Protein AF-0000000078755485 (afdb_homodimer)

Solvent-accessible surface area (backbone atoms only — not comparable to full-atom values): 15677 Å² total; per-residue (Å²): 103,34,71,65,44,53,56,52,65,71,44,49,28,19,54,35,41,64,45,58,47,27,47,70,39,67,88,45,55,67,51,17,53,44,29,38,54,51,50,53,54,45,70,68,40,90,75,50,43,31,38,33,40,64,33,48,53,53,40,43,53,51,36,46,74,68,70,41,53,66,72,58,37,52,50,60,51,56,65,52,65,79,34,48,64,38,54,41,37,70,66,38,53,53,44,9,53,52,43,17,67,74,68,71,48,55,62,71,60,16,40,54,50,27,46,27,53,75,69,65,15,45,31,36,40,30,77,89,58,62,64,70,43,66,58,85,78,25,30,31,35,31,63,82,41,92,78,34,49,94,102,33,72,64,44,51,56,52,65,72,44,49,30,19,53,37,39,63,44,58,48,27,47,72,37,66,89,46,55,68,51,18,53,44,29,36,54,50,51,54,55,44,71,66,38,90,75,50,42,30,38,32,40,64,34,48,52,52,39,42,53,51,36,47,74,70,69,42,52,66,72,59,37,53,50,59,53,54,66,53,65,78,34,47,65,37,55,41,37,73,67,37,52,51,45,10,53,51,44,16,68,74,67,71,48,55,62,71,61,15,39,54,51,26,46,25,53,75,68,63,16,44,30,35,39,31,76,89,57,62,62,69,43,66,59,86,77,26,29,29,36,31,62,83,40,92,76,32,48,93

Organism: Turneriella parva (strain ATCC BAA-1111 / DSM 21527 / NCTC 11395 / H) (NCBI:txid869212)

Foldseek 3Di:
DFPVLVVQLQFAEEEAQVLVVLCPDCVDVQSVVQSVVSVVSQVPHPQHHEYEPLRLVVNLVSCVVVPNDNVVSVVSSVVCVPHRYHYDDVQLQVQLVVQCVVPVDDSSVSSSVSSCVVVPTQEYADPPDDAQDDDDNYGYHDCSPPRNGD/DFPVLVVQLQFAEEEAQVLVVLCPDCVDVQSVVQSVVSVVSQVPHPQHHEYEPLRLVVNLVSCVVVVNDNVVSVVSSVVCVPHRYHYDDVQLQVQLVVQCVVPVDDSSVSSSVSSCVVVPTQEYADDPDDAQDDDDNYGYHDCSDPRNGD

pLDDT: mean 95.04, std 7.37, range [54.75, 98.88]

Secondary structure (DSSP, 8-state):
--HHHHHHHHS-EEE-HHHHHHTT-TTSHHHHHHHHHHHHHHHT-SSPPEEEHHHHHHHHHHHHHTT--HHHHHHHHHHGGGSEEE-B-HHHHHHHHHHHHHHT--HHHHHHHHHHHHTT-SEEE-SSS-TT-EETTEEEE-TTSTT---/--HHHHHHHHS-EEE-HHHHHHTT-TTSHHHHHHHHHHHHHHHT-SSPPEEEHHHHHHHHHHHHHTT--HHHHHHHHHHGGGSEEE-B-HHHHHHHHHHHHHHT--HHHHHHHHHHHHTT-SEEE-SSS-TT-EETTEEEE-TTSTT---

InterPro domains:
  IPR002716 PIN domain [PF01850] (13-131)
  IPR029060 PIN-like domain superfamily [SSF88723] (13-135)

Nearest PDB structures (foldseek):
  8wmm-assembly1_G  TM=8.549E-01  e=2.644E-09  Chryseobacterium
  1w8i-assembly1_A-2  TM=8.008E-01  e=1.582E-05  Archaeoglobus fulgidus DSM 4304
  5ecw-assembly1_A  TM=7.736E-01  e=2.610E-05  Shigella flexneri
  5ecy-assembly1_E  TM=7.662E-01  e=2.778E-05  Shigella flexneri
  7by2-assembly1_B-2  TM=7.993E-01  e=1.328E-04  Klebsiella pneumoniae

Structure (mmCIF, N/CA/C/O backbone):
data_AF-0000000078755485-model_v1
#
loop_
_entity.id
_entity.type
_entity.pdbx_description
1 polymer 'PilT protein domain-containing protein'
#
loop_
_atom_site.group_PDB
_atom_site.id
_atom_site.type_symbol
_atom_site.label_atom_id
_atom_site.label_alt_id
_atom_site.label_comp_id
_atom_site.label_asym_id
_atom_site.label_entity_id
_atom_site.label_seq_id
_atom_site.pdbx_PDB_ins_code
_atom_site.Cartn_x
_atom_site.Cartn_y
_atom_site.Cartn_z
_atom_site.occupancy
_atom_site.B_iso_or_equiv
_atom_site.auth_seq_id
_atom_site.auth_comp_id
_atom_site.auth_asym_id
_atom_site.auth_atom_id
_atom_site.pdbx_PDB_model_num
ATOM 1 N N . MET A 1 1 ? 0.573 31.688 12.758 1 60.38 1 MET A N 1
ATOM 2 C CA . MET A 1 1 ? -0.263 30.5 12.742 1 60.38 1 MET A CA 1
ATOM 3 C C . MET A 1 1 ? -1.623 30.781 13.375 1 60.38 1 MET A C 1
ATOM 5 O O . MET A 1 1 ? -1.7 31.344 14.461 1 60.38 1 MET A O 1
ATOM 9 N N . ASN A 1 2 ? -2.646 30.562 12.57 1 73.25 2 ASN A N 1
ATOM 10 C CA . ASN A 1 2 ? -3.982 30.891 13.055 1 73.25 2 ASN A CA 1
ATOM 11 C C . ASN A 1 2 ? -4.414 29.953 14.18 1 73.25 2 ASN A C 1
ATOM 13 O O . ASN A 1 2 ? -3.914 28.844 14.297 1 73.25 2 ASN A O 1
ATOM 17 N N . ASP A 1 3 ? -5.09 30.422 15.164 1 78.56 3 ASP A N 1
ATOM 18 C CA . ASP A 1 3 ? -5.555 29.719 16.344 1 78.56 3 ASP A CA 1
ATOM 19 C C . ASP A 1 3 ? -6.199 28.391 15.984 1 78.56 3 ASP A C 1
ATOM 21 O O . ASP A 1 3 ? -6.027 27.391 16.688 1 78.56 3 ASP A O 1
ATOM 25 N N . ARG A 1 4 ? -6.789 28.297 14.859 1 81.94 4 ARG A N 1
ATOM 26 C CA . ARG A 1 4 ? -7.48 27.078 14.43 1 81.94 4 ARG A CA 1
ATOM 27 C C . ARG A 1 4 ? -6.484 25.984 14.07 1 81.94 4 ARG A C 1
ATOM 29 O O . ARG A 1 4 ? -6.652 24.828 14.477 1 81.94 4 ARG A O 1
ATOM 36 N N . LEU A 1 5 ? -5.473 26.391 13.445 1 84.25 5 LEU A N 1
ATOM 37 C CA . LEU A 1 5 ? -4.453 25.422 13.062 1 84.25 5 LEU A CA 1
ATOM 38 C C . LEU A 1 5 ? -3.695 24.922 14.289 1 84.25 5 LEU A C 1
ATOM 40 O O . LEU A 1 5 ? -3.316 23.75 14.352 1 84.25 5 LEU A O 1
ATOM 44 N N . ARG A 1 6 ? -3.584 25.781 15.234 1 84.62 6 ARG A N 1
ATOM 45 C CA . ARG A 1 6 ? -2.904 25.391 16.469 1 84.62 6 ARG A CA 1
ATOM 46 C C . ARG A 1 6 ? -3.693 24.328 17.219 1 84.62 6 ARG A C 1
ATOM 48 O O . ARG A 1 6 ? -3.115 23.375 17.734 1 84.62 6 ARG A O 1
ATOM 55 N N . ASP A 1 7 ? -5 24.547 17.219 1 89.5 7 ASP A N 1
ATOM 56 C CA . ASP A 1 7 ? -5.863 23.562 17.875 1 89.5 7 ASP A CA 1
ATOM 57 C C . ASP A 1 7 ? -5.781 22.219 17.172 1 89.5 7 ASP A C 1
ATOM 59 O O . ASP A 1 7 ? -5.742 21.172 17.828 1 89.5 7 ASP A O 1
ATOM 63 N N . ILE A 1 8 ? -5.699 22.281 15.906 1 91.5 8 ILE A N 1
ATOM 64 C CA . ILE A 1 8 ? -5.637 21.062 15.102 1 91.5 8 ILE A CA 1
ATOM 65 C C . ILE A 1 8 ? -4.301 20.375 15.32 1 91.5 8 ILE A C 1
ATOM 67 O O . ILE A 1 8 ? -4.254 19.156 15.562 1 91.5 8 ILE A O 1
ATOM 71 N N . VAL A 1 9 ? -3.248 21.141 15.359 1 91.25 9 VAL A N 1
ATOM 72 C CA . VAL A 1 9 ? -1.907 20.578 15.492 1 91.25 9 VAL A CA 1
ATOM 73 C C . VAL A 1 9 ? -1.748 19.953 16.875 1 91.25 9 VAL A C 1
ATOM 75 O O . VAL A 1 9 ? -0.994 18.984 17.031 1 91.25 9 VAL A O 1
ATOM 78 N N . ASN A 1 10 ? -2.525 20.406 17.844 1 93.56 10 ASN A N 1
ATOM 79 C CA . ASN A 1 10 ? -2.416 19.891 19.203 1 93.56 10 ASN A CA 1
ATOM 80 C C . ASN A 1 10 ? -3.217 18.609 19.391 1 93.56 10 ASN A C 1
ATOM 82 O O . ASN A 1 10 ? -3.043 17.891 20.375 1 93.56 10 ASN A O 1
ATOM 86 N N . ALA A 1 11 ? -4.051 18.312 18.453 1 96.69 11 ALA A N 1
ATOM 87 C CA . ALA A 1 11 ? -4.848 17.094 18.484 1 96.69 11 ALA A CA 1
ATOM 88 C C . ALA A 1 11 ? -4.066 15.906 17.906 1 96.69 11 ALA A C 1
ATOM 90 O O . ALA A 1 11 ? -2.904 16.047 17.531 1 96.69 11 ALA A O 1
ATOM 91 N N . GLU A 1 12 ? -4.629 14.711 18.031 1 97.81 12 GLU A N 1
ATOM 92 C CA . GLU A 1 12 ? -4.09 13.562 17.312 1 97.81 12 GLU A CA 1
ATOM 93 C C . GLU A 1 12 ? -4.41 13.656 15.82 1 97.81 12 GLU A C 1
ATOM 95 O O . GLU A 1 12 ? -5.57 13.562 15.422 1 97.81 12 GLU A O 1
ATOM 100 N N . VAL A 1 13 ? -3.389 13.828 15.055 1 98.5 13 VAL A N 1
ATOM 101 C CA . VAL A 1 13 ? -3.619 14.078 13.633 1 98.5 13 VAL A CA 1
ATOM 102 C C . VAL A 1 13 ? -2.938 12.992 12.805 1 98.5 13 VAL A C 1
ATOM 104 O O . VAL A 1 13 ? -1.929 12.422 13.227 1 98.5 13 VAL A O 1
ATOM 107 N N . PHE A 1 14 ? -3.551 12.695 11.711 1 98.81 14 PHE A N 1
ATOM 108 C CA . PHE A 1 14 ? -2.99 11.852 10.664 1 98.81 14 PHE A CA 1
ATOM 109 C C . PHE A 1 14 ? -2.529 12.695 9.477 1 98.81 14 PHE A C 1
ATOM 111 O O . PHE A 1 14 ? -3.24 13.602 9.047 1 98.81 14 PHE A O 1
ATOM 118 N N . ILE A 1 15 ? -1.338 12.438 8.969 1 98.81 15 ILE A N 1
ATOM 119 C CA . ILE A 1 15 ? -0.765 13.258 7.91 1 98.81 15 ILE A CA 1
ATOM 120 C C . ILE A 1 15 ? -0.768 12.484 6.598 1 98.81 15 ILE A C 1
ATOM 122 O O . ILE A 1 15 ? -0.257 11.359 6.531 1 98.81 15 ILE A O 1
ATOM 126 N N . ASP A 1 16 ? -1.295 13.039 5.625 1 98.62 16 ASP A N 1
ATOM 127 C CA . ASP A 1 16 ? -1.404 12.422 4.305 1 98.62 16 ASP A CA 1
ATOM 128 C C . ASP A 1 16 ? -0.185 12.75 3.447 1 98.62 16 ASP A C 1
ATOM 130 O O . ASP A 1 16 ? 0.604 13.633 3.789 1 98.62 16 ASP A O 1
ATOM 134 N N . THR A 1 17 ? -0.088 12.086 2.336 1 98.38 17 THR A N 1
ATOM 135 C CA . THR A 1 17 ? 1.09 12.133 1.477 1 98.38 17 THR A CA 1
ATOM 136 C C . THR A 1 17 ? 1.287 13.531 0.904 1 98.38 17 THR A C 1
ATOM 138 O O . THR A 1 17 ? 2.418 14.016 0.809 1 98.38 17 THR A O 1
ATOM 141 N N . ASN A 1 18 ? 0.232 14.234 0.496 1 96.69 18 ASN A N 1
ATOM 142 C CA . ASN A 1 18 ? 0.371 15.523 -0.166 1 96.69 18 ASN A CA 1
ATOM 143 C C . ASN A 1 18 ? 1.004 16.562 0.758 1 96.69 18 ASN A C 1
ATOM 145 O O . ASN A 1 18 ? 1.753 17.422 0.304 1 96.69 18 ASN A O 1
ATOM 149 N N . ILE A 1 19 ? 0.708 16.453 2.043 1 97.25 19 ILE A N 1
ATOM 150 C CA . ILE A 1 19 ? 1.316 17.375 3 1 97.25 19 ILE A CA 1
ATOM 151 C C . ILE A 1 19 ? 2.828 17.156 3.029 1 97.25 19 ILE A C 1
ATOM 153 O O . ILE A 1 19 ? 3.598 18.125 2.994 1 97.25 19 ILE A O 1
ATOM 157 N N . LEU A 1 20 ? 3.234 15.914 3.053 1 98.12 20 LEU A N 1
ATOM 158 C CA . LEU A 1 20 ? 4.652 15.578 3.043 1 98.12 20 LEU A CA 1
ATOM 159 C C . LEU A 1 20 ? 5.316 16.062 1.758 1 98.12 20 LEU A C 1
ATOM 161 O O . LEU A 1 20 ? 6.406 16.641 1.796 1 98.12 20 LEU A O 1
ATOM 165 N N . PHE A 1 21 ? 4.668 15.836 0.651 1 96.31 21 PHE A N 1
ATOM 166 C CA . PHE A 1 21 ? 5.203 16.203 -0.652 1 96.31 21 PHE A CA 1
ATOM 167 C C . PHE A 1 21 ? 5.402 17.719 -0.74 1 96.31 21 PHE A C 1
ATOM 169 O O . PHE A 1 21 ? 6.445 18.188 -1.203 1 96.31 21 PHE A O 1
ATOM 176 N N . TYR A 1 22 ? 4.457 18.484 -0.273 1 95.25 22 TYR A N 1
ATOM 177 C CA . TYR A 1 22 ? 4.57 19.938 -0.324 1 95.25 22 TYR A CA 1
ATOM 178 C C . TYR A 1 22 ? 5.707 20.438 0.566 1 95.25 22 TYR A C 1
ATOM 180 O O . TYR A 1 22 ? 6.254 21.516 0.343 1 95.25 22 TYR A O 1
ATOM 188 N N . GLY A 1 23 ? 6.047 19.641 1.531 1 95.12 23 GLY A N 1
ATOM 189 C CA . GLY A 1 23 ? 7.152 20 2.408 1 95.12 23 GLY A CA 1
ATOM 190 C C . GLY A 1 23 ? 8.508 19.859 1.742 1 95.12 23 GLY A C 1
ATOM 191 O O . GLY A 1 23 ? 9.508 20.375 2.252 1 95.12 23 GLY A O 1
ATOM 192 N N . VAL A 1 24 ? 8.477 19.203 0.581 1 93.31 24 VAL A N 1
ATOM 193 C CA . VAL A 1 24 ? 9.773 19 -0.058 1 93.31 24 VAL A CA 1
ATOM 194 C C . VAL A 1 24 ? 9.742 19.547 -1.48 1 93.31 24 VAL A C 1
ATOM 196 O O . VAL A 1 24 ? 10.789 19.688 -2.119 1 93.31 24 VAL A O 1
ATOM 199 N N . ASN A 1 25 ? 8.555 19.844 -1.995 1 90.69 25 ASN A N 1
ATOM 200 C CA . ASN A 1 25 ? 8.398 20.344 -3.357 1 90.69 25 ASN A CA 1
ATOM 201 C C . ASN A 1 25 ? 8.547 21.859 -3.42 1 90.69 25 ASN A C 1
ATOM 203 O O . ASN A 1 25 ? 7.574 22.594 -3.207 1 90.69 25 ASN A O 1
ATOM 207 N N . ILE A 1 26 ? 9.523 22.375 -3.939 1 90.19 26 ILE A N 1
ATOM 208 C CA . ILE A 1 26 ? 9.836 23.812 -3.896 1 90.19 26 ILE A CA 1
ATOM 209 C C . ILE A 1 26 ? 9.156 24.516 -5.062 1 90.19 26 ILE A C 1
ATOM 211 O O . ILE A 1 26 ? 9.094 25.75 -5.102 1 90.19 26 ILE A O 1
ATOM 215 N N . ALA A 1 27 ? 8.719 23.734 -6.027 1 90.31 27 ALA A N 1
ATOM 216 C CA . ALA A 1 27 ? 8.125 24.312 -7.234 1 90.31 27 ALA A CA 1
ATOM 217 C C . ALA A 1 27 ? 6.934 25.188 -6.891 1 90.31 27 ALA A C 1
ATOM 219 O O . ALA A 1 27 ? 6.684 26.203 -7.566 1 90.31 27 ALA A O 1
ATOM 220 N N . ASN A 1 28 ? 6.172 24.828 -5.879 1 90.5 28 ASN A N 1
ATOM 221 C CA . ASN A 1 28 ? 5.09 25.641 -5.352 1 90.5 28 ASN A CA 1
ATOM 222 C C . ASN A 1 28 ? 5.492 26.344 -4.055 1 90.5 28 ASN A C 1
ATOM 224 O O . ASN A 1 28 ? 5.305 25.797 -2.967 1 90.5 28 ASN A O 1
ATOM 228 N N . ALA A 1 29 ? 5.918 27.5 -4.207 1 92.75 29 ALA A N 1
ATOM 229 C CA . ALA A 1 29 ? 6.562 28.219 -3.111 1 92.75 29 ALA A CA 1
ATOM 230 C C . ALA A 1 29 ? 5.598 28.406 -1.942 1 92.75 29 ALA A C 1
ATOM 232 O O . ALA A 1 29 ? 5.984 28.266 -0.78 1 92.75 29 ALA A O 1
ATOM 233 N N . GLU A 1 30 ? 4.449 28.781 -2.27 1 92.75 30 GLU A N 1
ATOM 234 C CA . GLU A 1 30 ? 3.473 29.047 -1.22 1 92.75 30 GLU A CA 1
ATOM 235 C C . GLU A 1 30 ? 3.158 27.781 -0.419 1 92.75 30 GLU A C 1
ATOM 237 O O . GLU A 1 30 ? 3.25 27.797 0.811 1 92.75 30 GLU A O 1
ATOM 242 N N . LYS A 1 31 ? 2.838 26.734 -1.066 1 93.5 31 LYS A N 1
ATOM 243 C CA . LYS A 1 31 ? 2.514 25.484 -0.375 1 93.5 31 LYS A CA 1
ATOM 244 C C . LYS A 1 31 ? 3.746 24.891 0.309 1 93.5 31 LYS A C 1
ATOM 246 O O . LYS A 1 31 ? 3.639 24.281 1.373 1 93.5 31 LYS A O 1
ATOM 251 N N . TYR A 1 32 ? 4.832 25.078 -0.307 1 95.44 32 TYR A N 1
ATOM 252 C CA . TYR A 1 32 ? 6.078 24.641 0.301 1 95.44 32 TYR A CA 1
ATOM 253 C C . TYR A 1 32 ? 6.301 25.312 1.65 1 95.44 32 TYR A C 1
ATOM 255 O O . TYR A 1 32 ? 6.594 24.641 2.643 1 95.44 32 TYR A O 1
ATOM 263 N N . ALA A 1 33 ? 6.094 26.594 1.635 1 94.56 33 ALA A N 1
ATOM 264 C CA . ALA A 1 33 ? 6.281 27.359 2.869 1 94.56 33 ALA A CA 1
ATOM 265 C C . ALA A 1 33 ? 5.258 26.953 3.924 1 94.56 33 ALA A C 1
ATOM 267 O O . ALA A 1 33 ? 5.602 26.75 5.09 1 94.56 33 ALA A O 1
ATOM 268 N N . GLN A 1 34 ? 4.043 26.781 3.557 1 93.94 34 GLN A N 1
ATOM 269 C CA . GLN A 1 34 ? 2.969 26.422 4.48 1 93.94 34 GLN A CA 1
ATOM 270 C C . GLN A 1 34 ? 3.156 25.016 5.027 1 93.94 34 GLN A C 1
ATOM 272 O O . GLN A 1 34 ? 3.039 24.781 6.23 1 93.94 34 GLN A O 1
ATOM 277 N N . ALA A 1 35 ? 3.426 24.094 4.164 1 96.12 35 ALA A N 1
ATOM 278 C CA . ALA A 1 35 ? 3.639 22.703 4.586 1 96.12 35 ALA A CA 1
ATOM 279 C C . ALA A 1 35 ? 4.867 22.594 5.48 1 96.12 35 ALA A C 1
ATOM 281 O O . ALA A 1 35 ? 4.852 21.859 6.473 1 96.12 35 ALA A O 1
ATOM 282 N N . GLY A 1 36 ? 5.914 23.312 5.078 1 95.44 36 GLY A N 1
ATOM 283 C CA . GLY A 1 36 ? 7.113 23.328 5.898 1 95.44 36 GLY A CA 1
ATOM 284 C C . GLY A 1 36 ? 6.863 23.812 7.316 1 95.44 36 GLY A C 1
ATOM 285 O O . GLY A 1 36 ? 7.305 23.188 8.281 1 95.44 36 GLY A O 1
ATOM 286 N N . ALA A 1 37 ? 6.18 24.891 7.402 1 94.12 37 ALA A N 1
ATOM 287 C CA . ALA A 1 37 ? 5.848 25.453 8.711 1 94.12 37 ALA A CA 1
ATOM 288 C C . ALA A 1 37 ? 4.984 24.484 9.516 1 94.12 37 ALA A C 1
ATOM 290 O O . ALA A 1 37 ? 5.215 24.281 10.711 1 94.12 37 ALA A O 1
ATOM 291 N N . LEU A 1 38 ? 4.012 23.891 8.883 1 95.56 38 LEU A N 1
ATOM 292 C CA . LEU A 1 38 ? 3.125 22.938 9.523 1 95.56 38 LEU A CA 1
ATOM 293 C C . LEU A 1 38 ? 3.908 21.719 10.031 1 95.56 38 LEU A C 1
ATOM 295 O O . LEU A 1 38 ? 3.75 21.312 11.18 1 95.56 38 LEU A O 1
ATOM 299 N N . LEU A 1 39 ? 4.75 21.172 9.211 1 96.88 39 LEU A N 1
ATOM 300 C CA . LEU A 1 39 ? 5.531 20 9.57 1 96.88 39 LEU A CA 1
ATOM 301 C C . LEU A 1 39 ? 6.48 20.297 10.719 1 96.88 39 LEU A C 1
ATOM 303 O O . LEU A 1 39 ? 6.695 19.453 11.594 1 96.88 39 LEU A O 1
ATOM 307 N N . GLU A 1 40 ? 7.043 21.484 10.688 1 95.44 40 GLU A N 1
ATOM 308 C CA . GLU A 1 40 ? 7.906 21.875 11.789 1 95.44 40 GLU A CA 1
ATOM 309 C C . GLU A 1 40 ? 7.156 21.844 13.117 1 95.44 40 GLU A C 1
ATOM 311 O O . GLU A 1 40 ? 7.68 21.359 14.125 1 95.44 40 GLU A O 1
ATOM 316 N N . LEU A 1 41 ? 5.969 22.375 13.125 1 94.94 41 LEU A N 1
ATOM 317 C CA . LEU A 1 41 ? 5.141 22.359 14.328 1 94.94 41 LEU A CA 1
ATOM 318 C C . LEU A 1 41 ? 4.832 20.922 14.758 1 94.94 41 LEU A C 1
ATOM 320 O O . LEU A 1 41 ? 4.898 20.594 15.945 1 94.94 41 LEU A O 1
ATOM 324 N N . LEU A 1 42 ? 4.496 20.109 13.844 1 97.06 42 LEU A N 1
ATOM 325 C CA . LEU A 1 42 ? 4.129 18.734 14.125 1 97.06 42 LEU A CA 1
ATOM 326 C C . LEU A 1 42 ? 5.305 17.969 14.719 1 97.06 42 LEU A C 1
ATOM 328 O O . LEU A 1 42 ? 5.125 17.109 15.594 1 97.06 42 LEU A O 1
ATOM 332 N N . TRP A 1 43 ? 6.527 18.266 14.266 1 96.75 43 TRP A N 1
ATOM 333 C CA . TRP A 1 43 ? 7.727 17.594 14.727 1 96.75 43 TRP A CA 1
ATOM 334 C C . TRP A 1 43 ? 8.047 17.969 16.172 1 96.75 43 TRP A C 1
ATOM 336 O O . TRP A 1 43 ? 8.805 17.281 16.844 1 96.75 43 TRP A O 1
ATOM 346 N N . GLN A 1 44 ? 7.488 19.016 16.594 1 94.88 44 GLN A N 1
ATOM 347 C CA . GLN A 1 44 ? 7.785 19.531 17.922 1 94.88 44 GLN A CA 1
ATOM 348 C C . GLN A 1 44 ? 6.777 19 18.953 1 94.88 44 GLN A C 1
ATOM 350 O O . GLN A 1 44 ? 6.938 19.219 20.156 1 94.88 44 GLN A O 1
ATOM 355 N N . LYS A 1 45 ? 5.828 18.297 18.469 1 94.69 45 LYS A N 1
ATOM 356 C CA . LYS A 1 45 ? 4.801 17.766 19.359 1 94.69 45 LYS A CA 1
ATOM 357 C C . LYS A 1 45 ? 5.371 16.688 20.281 1 94.69 45 LYS A C 1
ATOM 359 O O . LYS A 1 45 ? 6.227 15.898 19.859 1 94.69 45 LYS A O 1
ATOM 364 N N . ALA A 1 46 ? 4.82 16.656 21.484 1 92.12 46 ALA A N 1
ATOM 365 C CA . ALA A 1 46 ? 5.168 15.57 22.406 1 92.12 46 ALA A CA 1
ATOM 366 C C . ALA A 1 46 ? 4.664 14.227 21.891 1 92.12 46 ALA A C 1
ATOM 368 O O . ALA A 1 46 ? 5.387 13.227 21.922 1 92.12 46 ALA A O 1
ATOM 369 N N . SER A 1 47 ? 3.387 14.219 21.547 1 94.38 47 SER A N 1
ATOM 370 C CA . SER A 1 47 ? 2.826 13.055 20.859 1 94.38 47 SER A CA 1
ATOM 371 C C . SER A 1 47 ? 2.873 13.227 19.344 1 94.38 47 SER A C 1
ATOM 373 O O . SER A 1 47 ? 2.072 13.977 18.781 1 94.38 47 SER A O 1
ATOM 375 N N . LEU A 1 48 ? 3.777 12.547 18.734 1 97.12 48 LEU A N 1
ATOM 376 C CA . LEU A 1 48 ? 4.008 12.734 17.312 1 97.12 48 LEU A CA 1
ATOM 377 C C . LEU A 1 48 ? 2.799 12.273 16.5 1 97.12 48 LEU A C 1
ATOM 379 O O . LEU A 1 48 ? 2.047 11.398 16.938 1 97.12 48 LEU A O 1
ATOM 383 N N . PRO A 1 49 ? 2.561 12.828 15.305 1 98.5 49 PRO A N 1
ATOM 384 C CA . PRO A 1 49 ? 1.417 12.5 14.445 1 98.5 49 PRO A CA 1
ATOM 385 C C . PRO A 1 49 ? 1.427 11.055 13.977 1 98.5 49 PRO A C 1
ATOM 387 O O . PRO A 1 49 ? 2.422 10.344 14.156 1 98.5 49 PRO A O 1
ATOM 390 N N . SER A 1 50 ? 0.277 10.703 13.438 1 98.81 50 SER A N 1
ATOM 391 C CA . SER A 1 50 ? 0.155 9.375 12.828 1 98.81 50 SER A CA 1
ATOM 392 C C . SER A 1 50 ? 0.338 9.438 11.32 1 98.81 50 SER A C 1
ATOM 394 O O . SER A 1 50 ? -0.015 10.438 10.688 1 98.81 50 SER A O 1
ATOM 396 N N . ILE A 1 51 ? 0.885 8.469 10.797 1 98.88 51 ILE A N 1
ATOM 397 C CA . ILE A 1 51 ? 1.032 8.203 9.367 1 98.88 51 ILE A CA 1
ATOM 398 C C . ILE A 1 51 ? 0.826 6.715 9.094 1 98.88 51 ILE A C 1
ATOM 400 O O . ILE A 1 51 ? 0.658 5.926 10.023 1 98.88 51 ILE A O 1
ATOM 404 N N . SER A 1 52 ? 0.725 6.34 7.887 1 98.88 52 SER A N 1
ATOM 405 C CA . SER A 1 52 ? 0.586 4.926 7.559 1 98.88 52 SER A CA 1
ATOM 406 C C . SER A 1 52 ? 1.696 4.465 6.617 1 98.88 52 SER A C 1
ATOM 408 O O . SER A 1 52 ? 2.359 5.289 5.984 1 98.88 52 SER A O 1
ATOM 410 N N . THR A 1 53 ? 1.865 3.197 6.562 1 98.88 53 THR A N 1
ATOM 411 C CA . THR A 1 53 ? 2.824 2.66 5.602 1 98.88 53 THR A CA 1
ATOM 412 C C . THR A 1 53 ? 2.369 2.938 4.172 1 98.88 53 THR A C 1
ATOM 414 O O . THR A 1 53 ? 3.197 3.131 3.277 1 98.88 53 THR A O 1
ATOM 417 N N . GLN A 1 54 ? 1.071 3.031 3.951 1 98.62 54 GLN A N 1
ATOM 418 C CA . GLN A 1 54 ? 0.57 3.465 2.652 1 98.62 54 GLN A CA 1
ATOM 419 C C . GLN A 1 54 ? 1.102 4.852 2.293 1 98.62 54 GLN A C 1
ATOM 421 O O . GLN A 1 54 ? 1.604 5.059 1.186 1 98.62 54 GLN A O 1
ATOM 426 N N . VAL A 1 55 ? 0.993 5.785 3.203 1 98.75 55 VAL A N 1
ATOM 427 C CA . VAL A 1 55 ? 1.421 7.164 2.984 1 98.75 55 VAL A CA 1
ATOM 428 C C . VAL A 1 55 ? 2.93 7.207 2.754 1 98.75 55 VAL A C 1
ATOM 430 O O . VAL A 1 55 ? 3.408 7.91 1.86 1 98.75 55 VAL A O 1
ATOM 433 N N . LEU A 1 56 ? 3.682 6.434 3.516 1 98.81 56 LEU A N 1
ATOM 434 C CA . LEU A 1 56 ? 5.133 6.398 3.377 1 98.81 56 LEU A CA 1
ATOM 435 C C . LEU A 1 56 ? 5.539 5.867 2.006 1 98.81 56 LEU A C 1
ATOM 437 O O . LEU A 1 56 ? 6.453 6.395 1.376 1 98.81 56 LEU A O 1
ATOM 441 N N . GLN A 1 57 ? 4.859 4.824 1.571 1 98.81 57 GLN A N 1
ATOM 442 C CA . GLN A 1 57 ? 5.141 4.25 0.26 1 98.81 57 GLN A CA 1
ATOM 443 C C . GLN A 1 57 ? 4.848 5.25 -0.854 1 98.81 57 GLN A C 1
ATOM 445 O O . GLN A 1 57 ? 5.664 5.441 -1.756 1 98.81 57 GLN A O 1
ATOM 450 N N . GLU A 1 58 ? 3.729 5.879 -0.767 1 98.38 58 GLU A N 1
ATOM 451 C CA . GLU A 1 58 ? 3.35 6.883 -1.76 1 98.38 58 GLU A CA 1
ATOM 452 C C . GLU A 1 58 ? 4.336 8.047 -1.77 1 98.38 58 GLU A C 1
ATOM 454 O O . GLU A 1 58 ? 4.691 8.555 -2.834 1 98.38 58 GLU A O 1
ATOM 459 N N . PHE A 1 59 ? 4.715 8.469 -0.631 1 98.75 59 PHE A N 1
ATOM 460 C CA . PHE A 1 59 ? 5.656 9.57 -0.5 1 98.75 59 PHE A CA 1
ATOM 461 C C . PHE A 1 59 ? 6.992 9.227 -1.152 1 98.75 59 PHE A C 1
ATOM 463 O O . PHE A 1 59 ? 7.543 10.031 -1.907 1 98.75 59 PHE A O 1
ATOM 470 N N . TYR A 1 60 ? 7.465 8 -0.932 1 98.88 60 TYR A N 1
ATOM 471 C CA . TYR A 1 60 ? 8.711 7.566 -1.542 1 98.88 60 TYR A CA 1
ATOM 472 C C . TYR A 1 60 ? 8.633 7.625 -3.062 1 98.88 60 TYR A C 1
ATOM 474 O O . TYR A 1 60 ? 9.508 8.188 -3.717 1 98.88 60 TYR A O 1
ATOM 482 N N . VAL A 1 61 ? 7.613 7.043 -3.576 1 98.31 61 VAL A N 1
ATOM 483 C CA . VAL A 1 61 ? 7.438 6.992 -5.023 1 98.31 61 VAL A CA 1
ATOM 484 C C . VAL A 1 61 ? 7.348 8.414 -5.586 1 98.31 61 VAL A C 1
ATOM 486 O O . VAL A 1 61 ? 7.902 8.703 -6.648 1 98.31 61 VAL A O 1
ATOM 489 N N . THR A 1 62 ? 6.664 9.266 -4.867 1 97.44 62 THR A N 1
ATOM 490 C CA . THR A 1 62 ? 6.535 10.656 -5.277 1 97.44 62 THR A CA 1
ATOM 491 C C . THR A 1 62 ? 7.898 11.344 -5.309 1 97.44 62 THR A C 1
ATOM 493 O O . THR A 1 62 ? 8.203 12.086 -6.242 1 97.44 62 THR A O 1
ATOM 496 N N . LEU A 1 63 ? 8.719 11.117 -4.273 1 97.88 63 LEU A N 1
ATOM 497 C CA . LEU A 1 63 ? 10.062 11.688 -4.234 1 97.88 63 LEU A CA 1
ATOM 498 C C . LEU A 1 63 ? 10.883 11.242 -5.441 1 97.88 63 LEU A C 1
ATOM 500 O O . LEU A 1 63 ? 11.523 12.062 -6.102 1 97.88 63 LEU A O 1
ATOM 504 N N . ILE A 1 64 ? 10.812 9.938 -5.762 1 97.69 64 ILE A N 1
ATOM 505 C CA . ILE A 1 64 ? 11.562 9.367 -6.875 1 97.69 64 ILE A CA 1
ATOM 506 C C . ILE A 1 64 ? 11.07 9.961 -8.188 1 97.69 64 ILE A C 1
ATOM 508 O O . ILE A 1 64 ? 11.867 10.32 -9.055 1 97.69 64 ILE A O 1
ATOM 512 N N . ARG A 1 65 ? 9.789 10.094 -8.32 1 96 65 ARG A N 1
ATOM 513 C CA . ARG A 1 65 ? 9.195 10.656 -9.531 1 96 65 ARG A CA 1
ATOM 514 C C . ARG A 1 65 ? 9.625 12.109 -9.719 1 96 65 ARG A C 1
ATOM 516 O O . ARG A 1 65 ? 9.672 12.602 -10.852 1 96 65 ARG A O 1
ATOM 523 N N . ASN A 1 66 ? 9.938 12.75 -8.656 1 94.88 66 ASN A N 1
ATOM 524 C CA . ASN A 1 66 ? 10.375 14.141 -8.719 1 94.88 66 ASN A CA 1
ATOM 525 C C . ASN A 1 66 ? 11.898 14.25 -8.68 1 94.88 66 ASN A C 1
ATOM 527 O O . ASN A 1 66 ? 12.438 15.25 -8.211 1 94.88 66 ASN A O 1
ATOM 531 N N . LYS A 1 67 ? 12.586 13.172 -8.977 1 94.44 67 LYS A N 1
ATOM 532 C CA . LYS A 1 67 ? 14.008 13.094 -9.297 1 94.44 67 LYS A CA 1
ATOM 533 C C . LYS A 1 67 ? 14.859 13.242 -8.039 1 94.44 67 LYS A C 1
ATOM 535 O O . LYS A 1 67 ? 16.031 13.648 -8.117 1 94.44 67 LYS A O 1
ATOM 540 N N . VAL A 1 68 ? 14.266 13.023 -6.914 1 96.56 68 VAL A N 1
ATOM 541 C CA . VAL A 1 68 ? 15.086 12.898 -5.719 1 96.56 68 VAL A CA 1
ATOM 542 C C . VAL A 1 68 ? 15.922 11.625 -5.801 1 96.56 68 VAL A C 1
ATOM 544 O O . VAL A 1 68 ? 15.422 10.57 -6.211 1 96.56 68 VAL A O 1
ATOM 547 N N . LYS A 1 69 ? 17.188 11.742 -5.398 1 97.06 69 LYS A N 1
ATOM 548 C CA . LYS A 1 69 ? 18.062 10.578 -5.438 1 97.06 69 LYS A CA 1
ATOM 549 C C . LYS A 1 69 ? 17.578 9.492 -4.48 1 97.06 69 LYS A C 1
ATOM 551 O O . LYS A 1 69 ? 17.078 9.789 -3.396 1 97.06 69 LYS A O 1
ATOM 556 N N . ILE A 1 70 ? 17.812 8.281 -4.781 1 98.06 70 ILE A N 1
ATOM 557 C CA . ILE A 1 70 ? 17.297 7.113 -4.07 1 98.06 70 ILE A CA 1
ATOM 558 C C . ILE A 1 70 ? 17.734 7.172 -2.605 1 98.06 70 ILE A C 1
ATOM 560 O O . ILE A 1 70 ? 16.906 7.09 -1.701 1 98.06 70 ILE A O 1
ATOM 564 N N . ASP A 1 71 ? 19 7.379 -2.346 1 97.88 71 ASP A N 1
ATOM 565 C CA . ASP A 1 71 ? 19.531 7.395 -0.982 1 97.88 71 ASP A CA 1
ATOM 566 C C . ASP A 1 71 ? 18.875 8.508 -0.158 1 97.88 71 ASP A C 1
ATOM 568 O O . ASP A 1 71 ? 18.531 8.305 1.01 1 97.88 71 ASP A O 1
ATOM 572 N N . GLU A 1 72 ? 18.734 9.633 -0.748 1 98.06 72 GLU A N 1
ATOM 573 C CA . GLU A 1 72 ? 18.109 10.766 -0.073 1 98.06 72 GLU A CA 1
ATOM 574 C C . GLU A 1 72 ? 16.641 10.5 0.197 1 98.06 72 GLU A C 1
ATOM 576 O O . GLU A 1 72 ? 16.141 10.773 1.292 1 98.06 72 GLU A O 1
ATOM 581 N N . ALA A 1 73 ? 15.93 9.953 -0.808 1 98.5 73 ALA A N 1
ATOM 582 C CA . ALA A 1 73 ? 14.516 9.641 -0.659 1 98.5 73 ALA A CA 1
ATOM 583 C C . ALA A 1 73 ? 14.289 8.633 0.466 1 98.5 73 ALA A C 1
ATOM 585 O O . ALA A 1 73 ? 13.375 8.789 1.277 1 98.5 73 ALA A O 1
ATOM 586 N N . GLN A 1 74 ? 15.117 7.59 0.521 1 98.75 74 GLN A N 1
ATOM 587 C CA . GLN A 1 74 ? 14.992 6.578 1.564 1 98.75 74 GLN A CA 1
ATOM 588 C C . GLN A 1 74 ? 15.219 7.184 2.947 1 98.75 74 GLN A C 1
ATOM 590 O O . GLN A 1 74 ? 14.5 6.867 3.895 1 98.75 74 GLN A O 1
ATOM 595 N N . LYS A 1 75 ? 16.219 8.047 3.018 1 98.25 75 LYS A N 1
ATOM 596 C CA . LYS A 1 75 ? 16.5 8.711 4.289 1 98.25 75 LYS A CA 1
ATOM 597 C C . LYS A 1 75 ? 15.328 9.562 4.742 1 98.25 75 LYS A C 1
ATOM 599 O O . LYS A 1 75 ? 14.93 9.523 5.906 1 98.25 75 LYS A O 1
ATOM 604 N N . ILE A 1 76 ? 14.805 10.344 3.822 1 98.06 76 ILE A N 1
ATOM 605 C CA . ILE A 1 76 ? 13.68 11.219 4.129 1 98.06 76 ILE A CA 1
ATOM 606 C C . ILE A 1 76 ? 12.508 10.391 4.648 1 98.06 76 ILE A C 1
ATOM 608 O O . ILE A 1 76 ? 11.906 10.727 5.672 1 98.06 76 ILE A O 1
ATOM 612 N N . VAL A 1 77 ? 12.172 9.289 4.027 1 98.81 77 VAL A N 1
ATOM 613 C CA . VAL A 1 77 ? 11.047 8.445 4.422 1 98.81 77 VAL A CA 1
ATOM 614 C C . VAL A 1 77 ? 11.328 7.812 5.781 1 98.81 77 VAL A C 1
ATOM 616 O O . VAL A 1 77 ? 10.461 7.773 6.652 1 98.81 77 VAL A O 1
ATOM 619 N N . LYS A 1 78 ? 12.539 7.336 5.996 1 98.69 78 LYS A N 1
ATOM 620 C CA . LYS A 1 78 ? 12.898 6.672 7.246 1 98.69 78 LYS A CA 1
ATOM 621 C C . LYS A 1 78 ? 12.82 7.637 8.422 1 98.69 78 LYS A C 1
ATOM 623 O O . LYS A 1 78 ? 12.57 7.219 9.555 1 98.69 78 LYS A O 1
ATOM 628 N N . ASP A 1 79 ? 13.016 8.945 8.164 1 98 79 ASP A N 1
ATOM 629 C CA . ASP A 1 79 ? 12.898 9.953 9.219 1 98 79 ASP A CA 1
ATOM 630 C C . ASP A 1 79 ? 11.508 9.93 9.852 1 98 79 ASP A C 1
ATOM 632 O O . ASP A 1 79 ? 11.344 10.273 11.023 1 98 79 ASP A O 1
ATOM 636 N N . TYR A 1 80 ? 10.508 9.445 9.141 1 98.56 80 TYR A N 1
ATOM 637 C CA . TYR A 1 80 ? 9.133 9.477 9.617 1 98.56 80 TYR A CA 1
ATOM 638 C C . TYR A 1 80 ? 8.797 8.211 10.398 1 98.56 80 TYR A C 1
ATOM 640 O O . TYR A 1 80 ? 7.703 8.094 10.953 1 98.56 80 TYR A O 1
ATOM 648 N N . TYR A 1 81 ? 9.781 7.238 10.469 1 98.56 81 TYR A N 1
ATOM 649 C CA . TYR A 1 81 ? 9.531 5.992 11.18 1 98.56 81 TYR A CA 1
ATOM 650 C C . TYR A 1 81 ? 9.305 6.25 12.664 1 98.56 81 TYR A C 1
ATOM 652 O O . TYR A 1 81 ? 8.742 5.406 13.367 1 98.56 81 TYR A O 1
ATOM 660 N N . VAL A 1 82 ? 9.688 7.406 13.203 1 98 82 VAL A N 1
ATOM 661 C CA . VAL A 1 82 ? 9.57 7.719 14.625 1 98 82 VAL A CA 1
ATOM 662 C C . VAL A 1 82 ? 8.156 8.203 14.93 1 98 82 VAL A C 1
ATOM 664 O O . VAL A 1 82 ? 7.77 8.305 16.094 1 98 82 VAL A O 1
ATOM 667 N N . TRP A 1 83 ? 7.367 8.586 13.883 1 98.62 83 TRP A N 1
ATOM 668 C CA . TRP A 1 83 ? 5.961 8.914 14.109 1 98.62 83 TRP A CA 1
ATOM 669 C C . TRP A 1 83 ? 5.16 7.66 14.445 1 98.62 83 TRP A C 1
ATOM 671 O O . TRP A 1 83 ? 5.715 6.562 14.531 1 98.62 83 TRP A O 1
ATOM 681 N N . ASN A 1 84 ? 3.877 7.828 14.789 1 98.62 84 ASN A N 1
ATOM 682 C CA . ASN A 1 84 ? 2.998 6.676 14.969 1 98.62 84 ASN A CA 1
ATOM 683 C C . ASN A 1 84 ? 2.604 6.062 13.625 1 98.62 84 ASN A C 1
ATOM 685 O O . ASN A 1 84 ? 1.614 6.473 13.016 1 98.62 84 ASN A O 1
ATOM 689 N N . VAL A 1 85 ? 3.398 5.09 13.172 1 98.81 85 VAL A N 1
ATOM 690 C CA . VAL A 1 85 ? 3.197 4.52 11.844 1 98.81 85 VAL A CA 1
ATOM 691 C C . VAL A 1 85 ? 2.188 3.377 11.922 1 98.81 85 VAL A C 1
ATOM 693 O O . VAL A 1 85 ? 2.424 2.379 12.602 1 98.81 85 VAL A O 1
ATOM 696 N N . VAL A 1 86 ? 1.096 3.496 11.203 1 98.75 86 VAL A N 1
ATOM 697 C CA . VAL A 1 86 ? 0.053 2.48 11.125 1 98.75 86 VAL A CA 1
ATOM 698 C C . VAL A 1 86 ? 0.319 1.554 9.945 1 98.75 86 VAL A C 1
ATOM 700 O O . VAL A 1 86 ? 0.251 1.979 8.789 1 98.75 86 VAL A O 1
ATOM 703 N N . PRO A 1 87 ? 0.669 0.315 10.234 1 98.69 87 PRO A N 1
ATOM 704 C CA . PRO A 1 87 ? 0.839 -0.618 9.117 1 98.69 87 PRO A CA 1
ATOM 705 C C . PRO A 1 87 ? -0.475 -0.936 8.406 1 98.69 87 PRO A C 1
ATOM 707 O O . PRO A 1 87 ? -1.545 -0.852 9.016 1 98.69 87 PRO A O 1
ATOM 710 N N . THR A 1 88 ? -0.374 -1.253 7.152 1 98.06 88 THR A N 1
ATOM 711 C CA . THR A 1 88 ? -1.56 -1.706 6.43 1 98.06 88 THR A CA 1
ATOM 712 C C . THR A 1 88 ? -1.734 -3.215 6.574 1 98.06 88 THR A C 1
ATOM 714 O O . THR A 1 88 ? -1.028 -3.99 5.926 1 98.06 88 THR A O 1
ATOM 717 N N . ASP A 1 89 ? -2.629 -3.607 7.41 1 98.31 89 ASP A N 1
ATOM 718 C CA . ASP A 1 89 ? -2.977 -5.016 7.562 1 98.31 89 ASP A CA 1
ATOM 719 C C . ASP A 1 89 ? -4.402 -5.285 7.086 1 98.31 89 ASP A C 1
ATOM 721 O O . ASP A 1 89 ? -5.047 -4.406 6.508 1 98.31 89 ASP A O 1
ATOM 725 N N . THR A 1 90 ? -4.848 -6.531 7.258 1 98.62 90 THR A N 1
ATOM 726 C CA . THR A 1 90 ? -6.148 -6.898 6.707 1 98.62 90 THR A CA 1
ATOM 727 C C . THR A 1 90 ? -7.273 -6.195 7.461 1 98.62 90 THR A C 1
ATOM 729 O O . THR A 1 90 ? -8.336 -5.934 6.895 1 98.62 90 THR A O 1
ATOM 732 N N . LYS A 1 91 ? -7.023 -5.832 8.703 1 98.44 91 LYS A N 1
ATOM 733 C CA . LYS A 1 91 ? -8.023 -5.082 9.461 1 98.44 91 LYS A CA 1
ATOM 734 C C . LYS A 1 91 ? -8.234 -3.693 8.859 1 98.44 91 LYS A C 1
ATOM 736 O O . LYS A 1 91 ? -9.367 -3.232 8.734 1 98.44 91 LYS A O 1
ATOM 741 N N . ILE A 1 92 ? -7.145 -3.055 8.5 1 98.69 92 ILE A N 1
ATOM 742 C CA . ILE A 1 92 ? -7.215 -1.738 7.879 1 98.69 92 ILE A CA 1
ATOM 743 C C . ILE A 1 92 ? -7.945 -1.84 6.543 1 98.69 92 ILE A C 1
ATOM 745 O O . ILE A 1 92 ? -8.766 -0.98 6.207 1 98.69 92 ILE A O 1
ATOM 749 N N . ILE A 1 93 ? -7.656 -2.871 5.773 1 98.88 93 ILE A N 1
ATOM 750 C CA . ILE A 1 93 ? -8.32 -3.082 4.492 1 98.88 93 ILE A CA 1
ATOM 751 C C . ILE A 1 93 ? -9.82 -3.252 4.707 1 98.88 93 ILE A C 1
ATOM 753 O O . ILE A 1 93 ? -10.633 -2.645 4.004 1 98.88 93 ILE A O 1
ATOM 757 N N . ASP A 1 94 ? -10.203 -3.986 5.711 1 98.69 94 ASP A N 1
ATOM 758 C CA . ASP A 1 94 ? -11.609 -4.199 6.023 1 98.69 94 ASP A CA 1
ATOM 759 C C . ASP A 1 94 ? -12.297 -2.885 6.395 1 98.69 94 ASP A C 1
ATOM 761 O O . ASP A 1 94 ? -13.406 -2.609 5.941 1 98.69 94 ASP A O 1
ATOM 765 N N . GLU A 1 95 ? -11.648 -2.174 7.23 1 98.5 95 GLU A N 1
ATOM 766 C CA . GLU A 1 95 ? -12.195 -0.877 7.621 1 98.5 95 GLU A CA 1
ATOM 767 C C . GLU A 1 95 ? -12.328 0.05 6.418 1 98.5 95 GLU A C 1
ATOM 769 O O . GLU A 1 95 ? -13.312 0.781 6.293 1 98.5 95 GLU A O 1
ATOM 774 N N . ALA A 1 96 ? -11.344 0.019 5.547 1 98.81 96 ALA A N 1
ATOM 775 C CA . ALA A 1 96 ? -11.391 0.831 4.332 1 98.81 96 ALA A CA 1
ATOM 776 C C . ALA A 1 96 ? -12.57 0.424 3.449 1 98.81 96 ALA A C 1
ATOM 778 O O . ALA A 1 96 ? -13.211 1.274 2.83 1 98.81 96 ALA A O 1
ATOM 779 N N . PHE A 1 97 ? -12.844 -0.896 3.383 1 98.75 97 PHE A N 1
ATOM 780 C CA . PHE A 1 97 ? -14 -1.388 2.639 1 98.75 97 PHE A CA 1
ATOM 781 C C . PHE A 1 97 ? -15.289 -0.767 3.164 1 98.75 97 PHE A C 1
ATOM 783 O O . PHE A 1 97 ? -16.125 -0.313 2.383 1 98.75 97 PHE A O 1
ATOM 790 N N . GLN A 1 98 ? -15.398 -0.711 4.465 1 98.38 98 GLN A N 1
ATOM 791 C CA . GLN A 1 98 ? -16.594 -0.154 5.086 1 98.38 98 GLN A CA 1
ATOM 792 C C . GLN A 1 98 ? -16.703 1.346 4.828 1 98.38 98 GLN A C 1
ATOM 794 O O . GLN A 1 98 ? -17.781 1.852 4.512 1 98.38 98 GLN A O 1
ATOM 799 N N . ILE A 1 99 ? -15.633 2.016 4.934 1 98.44 99 ILE A N 1
ATOM 800 C CA . ILE A 1 99 ? -15.586 3.459 4.715 1 98.44 99 ILE A CA 1
ATOM 801 C C . ILE A 1 99 ? -15.93 3.773 3.264 1 98.44 99 ILE A C 1
ATOM 803 O O . ILE A 1 99 ? -16.719 4.68 2.99 1 98.44 99 ILE A O 1
ATOM 807 N N . GLN A 1 100 ? -15.344 3.043 2.359 1 98.31 100 GLN A N 1
ATOM 808 C CA . GLN A 1 100 ? -15.602 3.227 0.935 1 98.31 100 GLN A CA 1
ATOM 809 C C . GLN A 1 100 ? -17.094 3.127 0.627 1 98.31 100 GLN A C 1
ATOM 811 O O . GLN A 1 100 ? -17.641 3.975 -0.078 1 98.31 100 GLN A O 1
ATOM 816 N N . LYS A 1 101 ? -17.719 2.129 1.202 1 97.06 101 LYS A N 1
ATOM 817 C CA . LYS A 1 101 ? -19.141 1.904 0.961 1 97.06 101 LYS A CA 1
ATOM 818 C C . LYS A 1 101 ? -20 2.998 1.605 1 97.06 101 LYS A C 1
ATOM 820 O O . LYS A 1 101 ? -20.922 3.518 0.985 1 97.06 101 LYS A O 1
ATOM 825 N N . ARG A 1 102 ? -19.641 3.344 2.77 1 97.12 102 ARG A N 1
ATOM 826 C CA . ARG A 1 102 ? -20.438 4.27 3.562 1 97.12 102 ARG A CA 1
ATOM 827 C C . ARG A 1 102 ? -20.391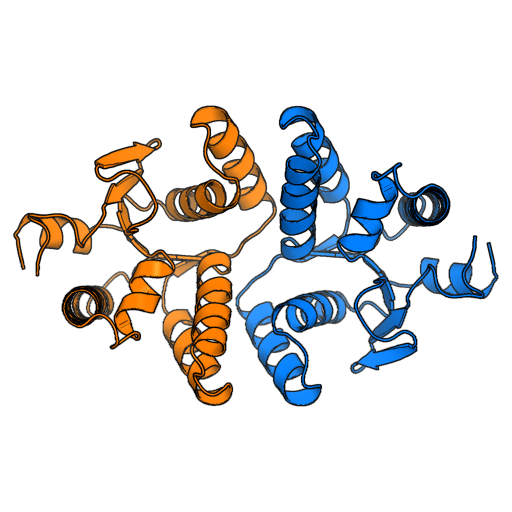 5.676 2.979 1 97.12 102 ARG A C 1
ATOM 829 O O . ARG A 1 102 ? -21.406 6.379 2.949 1 97.12 102 ARG A O 1
ATOM 836 N N . TYR A 1 103 ? -19.219 6.074 2.447 1 97.38 103 TYR A N 1
ATOM 837 C CA . TYR A 1 103 ? -19.047 7.48 2.096 1 97.38 103 TYR A CA 1
ATOM 838 C C . TYR A 1 103 ? -18.797 7.641 0.602 1 97.38 103 TYR A C 1
ATOM 840 O O . TYR A 1 103 ? -18.594 8.758 0.12 1 97.38 103 TYR A O 1
ATOM 848 N N . VAL A 1 104 ? -18.719 6.59 -0.151 1 95.81 104 VAL A N 1
ATOM 849 C CA . VAL A 1 104 ? -18.578 6.582 -1.603 1 95.81 104 VAL A CA 1
ATOM 850 C C . VAL A 1 104 ? -17.266 7.281 -1.993 1 95.81 104 VAL A C 1
ATOM 852 O O . VAL A 1 104 ? -17.281 8.203 -2.811 1 95.81 104 VAL A O 1
ATOM 855 N N . LEU A 1 105 ? -16.203 6.828 -1.387 1 97.38 105 LEU A N 1
ATOM 856 C CA . LEU A 1 105 ? -14.867 7.332 -1.648 1 97.38 105 LEU A CA 1
ATOM 857 C C . LEU A 1 105 ? -14.062 6.332 -2.473 1 97.38 105 LEU A C 1
ATOM 859 O O . LEU A 1 105 ? -14.461 5.176 -2.619 1 97.38 105 LEU A O 1
ATOM 863 N N . SER A 1 106 ? -12.961 6.828 -3.041 1 97.25 106 SER A N 1
ATOM 864 C CA . SER A 1 106 ? -12.008 5.879 -3.611 1 97.25 106 SER A CA 1
ATOM 865 C C . SER A 1 106 ? -11.461 4.938 -2.545 1 97.25 106 SER A C 1
ATOM 867 O O . SER A 1 106 ? -11.461 5.27 -1.357 1 97.25 106 SER A O 1
ATOM 869 N N . PHE A 1 107 ? -11.023 3.799 -2.926 1 98.56 107 PHE A N 1
ATOM 870 C CA . PHE A 1 107 ? -10.445 2.838 -1.994 1 98.56 107 PHE A CA 1
ATOM 871 C C . PHE A 1 107 ? -9.211 3.418 -1.317 1 98.56 107 PHE A C 1
ATOM 873 O O . PHE A 1 107 ? -9.023 3.262 -0.109 1 98.56 107 PHE A O 1
ATOM 880 N N . TRP A 1 108 ? -8.359 4.129 -2.064 1 98.25 108 TRP A N 1
ATOM 881 C CA . TRP A 1 108 ? -7.117 4.68 -1.54 1 98.25 108 TRP A CA 1
ATOM 882 C C . TRP A 1 108 ? -7.395 5.762 -0.501 1 98.25 108 TRP A C 1
ATOM 884 O O . TRP A 1 108 ? -6.738 5.809 0.543 1 98.25 108 TRP A O 1
ATOM 894 N N . ASP A 1 109 ? -8.336 6.59 -0.7 1 98.06 109 ASP A N 1
ATOM 895 C CA . ASP A 1 109 ? -8.75 7.582 0.289 1 98.06 109 ASP A CA 1
ATOM 896 C C . ASP A 1 109 ? -9.336 6.91 1.529 1 98.06 109 ASP A C 1
ATOM 898 O O . ASP A 1 109 ? -9.117 7.375 2.652 1 98.06 109 ASP A O 1
ATOM 902 N N . SER A 1 110 ? -10.086 5.844 1.256 1 98.69 110 SER A N 1
ATOM 903 C CA . SER A 1 110 ? -10.68 5.094 2.357 1 98.69 110 SER A CA 1
ATOM 904 C C . SER A 1 110 ? -9.609 4.461 3.238 1 98.69 110 SER A C 1
ATOM 906 O O . SER A 1 110 ? -9.781 4.359 4.457 1 98.69 110 SER A O 1
ATOM 908 N N . LEU A 1 111 ? -8.508 4.039 2.652 1 98.69 111 LEU A N 1
ATOM 909 C CA . LEU A 1 111 ? -7.402 3.465 3.406 1 98.69 111 LEU A CA 1
ATOM 910 C C . LEU A 1 111 ? -6.777 4.504 4.332 1 98.69 111 LEU A C 1
ATOM 912 O O . LEU A 1 111 ? -6.438 4.195 5.477 1 98.69 111 LEU A O 1
ATOM 916 N N . VAL A 1 112 ? -6.613 5.711 3.832 1 98.75 112 VAL A N 1
ATOM 917 C CA . VAL A 1 112 ? -6.062 6.801 4.629 1 98.75 112 VAL A CA 1
ATOM 918 C C . VAL A 1 112 ? -6.957 7.055 5.844 1 98.75 112 VAL A C 1
ATOM 920 O O . VAL A 1 112 ? -6.473 7.121 6.977 1 98.75 112 VAL A O 1
ATOM 923 N N . LEU A 1 113 ? -8.219 7.113 5.605 1 98.81 113 LEU A N 1
ATOM 924 C CA . LEU A 1 113 ? -9.172 7.371 6.68 1 98.81 113 LEU A CA 1
ATOM 925 C C . LEU A 1 113 ? -9.203 6.207 7.664 1 98.81 113 LEU A C 1
ATOM 927 O O . LEU A 1 113 ? -9.297 6.414 8.875 1 98.81 113 LEU A O 1
ATOM 931 N N . ALA A 1 114 ? -9.18 4.996 7.164 1 98.88 114 ALA A N 1
ATOM 932 C CA . ALA A 1 114 ? -9.164 3.82 8.031 1 98.88 114 ALA A CA 1
ATOM 933 C C . ALA A 1 114 ? -7.961 3.848 8.961 1 98.88 114 ALA A C 1
ATOM 935 O O . ALA A 1 114 ? -8.086 3.562 10.156 1 98.88 114 ALA A O 1
ATOM 936 N N . SER A 1 115 ? -6.812 4.223 8.445 1 98.81 115 SER A N 1
ATOM 937 C CA . SER A 1 115 ? -5.598 4.305 9.242 1 98.81 115 SER A CA 1
ATOM 938 C C . SER A 1 115 ? -5.703 5.406 10.297 1 98.81 115 SER A C 1
ATOM 940 O O . SER A 1 115 ? -5.293 5.219 11.445 1 98.81 115 SER A O 1
ATOM 942 N N . ALA A 1 116 ? -6.227 6.516 9.859 1 98.81 116 ALA A N 1
ATOM 943 C CA . ALA A 1 116 ? -6.422 7.625 10.789 1 98.81 116 ALA A CA 1
ATOM 944 C C . ALA A 1 116 ? -7.34 7.223 11.945 1 98.81 116 ALA A C 1
ATOM 946 O O . ALA A 1 116 ? -7.055 7.516 13.109 1 98.81 116 ALA A O 1
ATOM 947 N N . GLN A 1 117 ? -8.391 6.551 11.617 1 98.56 117 GLN A N 1
ATOM 948 C CA . GLN A 1 117 ? -9.383 6.168 12.617 1 98.56 117 GLN A CA 1
ATOM 949 C C . GLN A 1 117 ? -8.844 5.082 13.539 1 98.56 117 GLN A C 1
ATOM 951 O O . GLN A 1 117 ? -9.125 5.09 14.742 1 98.56 117 GLN A O 1
ATOM 956 N N . GLN A 1 118 ? -8.109 4.176 12.953 1 98 118 GLN A N 1
ATOM 957 C CA . GLN A 1 118 ? -7.488 3.15 13.781 1 98 118 GLN A CA 1
ATOM 958 C C . GLN A 1 118 ? -6.566 3.771 14.828 1 98 118 GLN A C 1
ATOM 960 O O . GLN A 1 118 ? -6.449 3.256 15.938 1 98 118 GLN A O 1
ATOM 965 N N . SER A 1 119 ? -5.945 4.863 14.516 1 97.88 119 SER A N 1
ATOM 966 C CA . SER A 1 119 ? -5.012 5.539 15.406 1 97.88 119 SER A CA 1
ATOM 967 C C . SER A 1 119 ? -5.715 6.602 16.25 1 97.88 119 SER A C 1
ATOM 969 O O . SER A 1 119 ? -5.062 7.422 16.891 1 97.88 119 SER A O 1
ATOM 971 N N . HIS A 1 120 ? -6.992 6.723 16.156 1 98.06 120 HIS A N 1
ATOM 972 C CA . HIS A 1 120 ? -7.836 7.605 16.953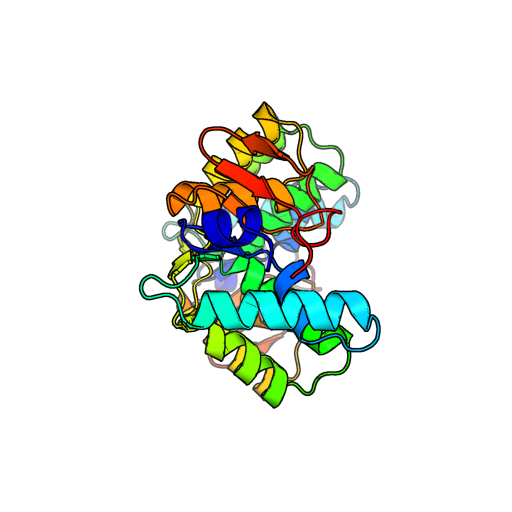 1 98.06 120 HIS A CA 1
ATOM 973 C C . HIS A 1 120 ? -7.508 9.07 16.672 1 98.06 120 HIS A C 1
ATOM 975 O O . HIS A 1 120 ? -7.484 9.891 17.594 1 98.06 120 HIS A O 1
ATOM 981 N N . CYS A 1 121 ? -7.23 9.328 15.422 1 98.69 121 CYS A N 1
ATOM 982 C CA . CYS A 1 121 ? -6.934 10.703 15.047 1 98.69 121 CYS A CA 1
ATOM 983 C C . CYS A 1 121 ? -8.211 11.531 14.938 1 98.69 121 CYS A C 1
ATOM 985 O O . CYS A 1 121 ? -9.18 11.102 14.297 1 98.69 121 CYS A O 1
ATOM 987 N N . ALA A 1 122 ? -8.141 12.648 15.477 1 98.31 122 ALA A N 1
ATOM 988 C CA . ALA A 1 122 ? -9.258 13.578 15.375 1 98.31 122 ALA A CA 1
ATOM 989 C C . ALA A 1 122 ? -9.32 14.219 13.992 1 98.31 122 ALA A C 1
ATOM 991 O O . ALA A 1 122 ? -10.406 14.523 13.484 1 98.31 122 ALA A O 1
ATOM 992 N N . TYR A 1 123 ? -8.188 14.367 13.375 1 98.31 123 TYR A N 1
ATOM 993 C CA . TYR A 1 123 ? -8.102 15.055 12.094 1 98.31 123 TYR A CA 1
ATOM 994 C C . TYR A 1 123 ? -7.211 14.297 11.125 1 98.31 123 TYR A C 1
ATOM 996 O O . TYR A 1 123 ? -6.234 13.664 11.531 1 98.31 123 TYR A O 1
ATOM 1004 N N . VAL A 1 124 ? -7.578 14.352 9.875 1 98.69 124 VAL A N 1
ATOM 1005 C CA . VAL A 1 124 ? -6.703 14.016 8.758 1 98.69 124 VAL A CA 1
ATOM 1006 C C . VAL A 1 124 ? -6.32 15.289 8 1 98.69 124 VAL A C 1
ATOM 1008 O O . VAL A 1 124 ? -7.191 16.016 7.527 1 98.69 124 VAL A O 1
ATOM 1011 N N . LEU A 1 125 ? -5.051 15.562 8.008 1 98.06 125 LEU A N 1
ATOM 1012 C CA . LEU A 1 125 ? -4.57 16.688 7.219 1 98.06 125 LEU A CA 1
ATOM 1013 C C . LEU A 1 125 ? -4.254 16.266 5.793 1 98.06 125 LEU A C 1
ATOM 1015 O O . LEU A 1 125 ? -3.33 15.469 5.57 1 98.06 125 LEU A O 1
ATOM 1019 N N . THR A 1 126 ? -5.043 16.703 4.883 1 97.94 126 THR A N 1
ATOM 1020 C CA . THR A 1 126 ? -4.918 16.344 3.477 1 97.94 126 THR A CA 1
ATOM 1021 C C . THR A 1 126 ? -5.531 17.422 2.586 1 97.94 126 THR A C 1
ATOM 1023 O O . THR A 1 126 ? -6.422 18.172 3.016 1 97.94 126 THR A O 1
ATOM 1026 N N . GLU A 1 127 ? -5.008 17.562 1.365 1 95.69 127 GLU A N 1
ATOM 1027 C CA . GLU A 1 127 ? -5.57 18.484 0.384 1 95.69 127 GLU A CA 1
ATOM 1028 C C . GLU A 1 127 ? -6.57 17.781 -0.527 1 95.69 127 GLU A C 1
ATOM 1030 O O . GLU A 1 127 ? -7.359 18.422 -1.216 1 95.69 127 GLU A O 1
ATOM 1035 N N . ASP A 1 128 ? -6.641 16.422 -0.539 1 93.88 128 ASP A N 1
ATOM 1036 C CA . ASP A 1 128 ? -7.301 15.672 -1.598 1 93.88 128 ASP A CA 1
ATOM 1037 C C . ASP A 1 128 ? -8.703 15.242 -1.173 1 93.88 128 ASP A C 1
ATOM 1039 O O . ASP A 1 128 ? -9.398 14.547 -1.92 1 93.88 128 ASP A O 1
ATOM 1043 N N . LEU A 1 129 ? -9.141 15.5 0.052 1 96.75 129 LEU A N 1
ATOM 1044 C CA . LEU A 1 129 ? -10.5 15.242 0.523 1 96.75 129 LEU A CA 1
ATOM 1045 C C . LEU A 1 129 ? -11.203 16.547 0.881 1 96.75 129 LEU A C 1
ATOM 1047 O O . LEU A 1 129 ? -10.578 17.594 0.955 1 96.75 129 LEU A O 1
ATOM 1051 N N . ASN A 1 130 ? -12.477 16.5 1.068 1 95.56 130 ASN A N 1
ATOM 1052 C CA . ASN A 1 130 ? -13.266 17.703 1.317 1 95.56 130 ASN A CA 1
ATOM 1053 C C . ASN A 1 130 ? -12.992 18.281 2.705 1 95.56 130 ASN A C 1
ATOM 1055 O O . ASN A 1 130 ? -13.273 17.625 3.715 1 95.56 130 ASN A O 1
ATOM 1059 N N . HIS A 1 131 ? -12.523 19.484 2.656 1 96 131 HIS A N 1
ATOM 1060 C CA . HIS A 1 131 ? -12.242 20.188 3.9 1 96 131 HIS A CA 1
ATOM 1061 C C . HIS A 1 131 ? -13.484 20.266 4.785 1 96 131 HIS A C 1
ATOM 1063 O O . HIS A 1 131 ? -14.562 20.625 4.32 1 96 131 HIS A O 1
ATOM 1069 N N . GLY A 1 132 ? -13.289 19.906 5.992 1 95.94 132 GLY A N 1
ATOM 1070 C CA . GLY A 1 132 ? -14.344 20.031 6.98 1 95.94 132 GLY A CA 1
ATOM 1071 C C . GLY A 1 132 ? -15.258 18.828 7.051 1 95.94 132 GLY A C 1
ATOM 1072 O O . GLY A 1 132 ? -16.062 18.688 7.984 1 95.94 132 GLY A O 1
ATOM 1073 N N . GLN A 1 133 ? -15.172 17.969 6.078 1 97.75 133 GLN A N 1
ATOM 1074 C CA . GLN A 1 133 ? -16.031 16.781 6.078 1 97.75 133 GLN A CA 1
ATOM 1075 C C . GLN A 1 133 ? -15.664 15.844 7.227 1 97.75 133 GLN A C 1
ATOM 1077 O O . GLN A 1 133 ? -14.484 15.594 7.488 1 97.75 133 GLN A O 1
ATOM 1082 N N . LYS A 1 134 ? -16.672 15.375 7.898 1 98.12 134 LYS A N 1
ATOM 1083 C CA . LYS A 1 134 ? -16.5 14.445 9.016 1 98.12 134 LYS A CA 1
ATOM 1084 C C . LYS A 1 134 ? -16.734 13.008 8.57 1 98.12 134 LYS A C 1
ATOM 1086 O O . LYS A 1 134 ? -17.703 12.711 7.863 1 98.12 134 LYS A O 1
ATOM 1091 N N . TYR A 1 135 ? -15.898 12.195 8.891 1 98 135 TYR A N 1
ATOM 1092 C CA . TYR A 1 135 ? -16 10.75 8.734 1 98 135 TYR A CA 1
ATOM 1093 C C . TYR A 1 135 ? -15.953 10.047 10.086 1 98 135 TYR A C 1
ATOM 1095 O O . TYR A 1 135 ? -14.875 9.711 10.586 1 98 135 TYR A O 1
ATOM 1103 N N . GLY A 1 136 ? -17.094 9.773 10.68 1 96 136 GLY A N 1
ATOM 1104 C CA . GLY A 1 136 ? -17.125 9.352 12.07 1 96 136 GLY A CA 1
ATOM 1105 C C . GLY A 1 136 ? -16.531 10.375 13.023 1 96 136 GLY A C 1
ATOM 1106 O O . GLY A 1 136 ? -16.938 11.539 13.031 1 96 136 GLY A O 1
ATOM 1107 N N . LYS A 1 137 ? -15.516 9.977 13.742 1 96.12 137 LYS A N 1
ATOM 1108 C CA . LYS A 1 137 ? -14.891 10.844 14.734 1 96.12 137 LYS A CA 1
ATOM 1109 C C . LYS A 1 137 ? -13.727 11.617 14.133 1 96.12 137 LYS A C 1
ATOM 1111 O O . LYS A 1 137 ? -13.094 12.43 14.812 1 96.12 137 LYS A O 1
ATOM 1116 N N . THR A 1 138 ? -13.445 11.398 12.883 1 98.31 138 THR A N 1
ATOM 1117 C CA . THR A 1 138 ? -12.305 12.031 12.227 1 98.31 138 THR A CA 1
ATOM 1118 C C . THR A 1 138 ? -12.773 13.094 11.234 1 98.31 138 THR A C 1
ATOM 1120 O O . THR A 1 138 ? -13.695 12.859 10.453 1 98.31 138 THR A O 1
ATOM 1123 N N . THR A 1 139 ? -12.18 14.273 11.266 1 98.19 139 THR A N 1
ATOM 1124 C CA . THR A 1 139 ? -12.516 15.375 10.375 1 98.19 139 THR A CA 1
ATOM 1125 C C . THR A 1 139 ? -11.367 15.656 9.406 1 98.19 139 THR A C 1
ATOM 1127 O O . THR A 1 139 ? -10.203 15.656 9.805 1 98.19 139 THR A O 1
ATOM 1130 N N . VAL A 1 140 ? -11.68 15.914 8.164 1 98.06 140 VAL A N 1
ATOM 1131 C CA . VAL A 1 140 ? -10.68 16.25 7.156 1 98.06 140 VAL A CA 1
ATOM 1132 C C . VAL A 1 140 ? -10.383 17.75 7.203 1 98.06 140 VAL A C 1
ATOM 1134 O O . VAL A 1 140 ? -11.297 18.562 7.215 1 98.06 140 VAL A O 1
ATOM 1137 N N . ILE A 1 141 ? -9.133 18.078 7.25 1 97.25 141 ILE A N 1
ATOM 1138 C CA . ILE A 1 141 ? -8.695 19.453 7.223 1 97.25 141 ILE A CA 1
ATOM 1139 C C . ILE A 1 141 ? -7.703 19.656 6.078 1 97.25 141 ILE A C 1
ATOM 1141 O O . ILE A 1 141 ? -6.723 18.922 5.957 1 97.25 141 ILE A O 1
ATOM 1145 N N . ASN A 1 142 ? -7.98 20.5 5.207 1 96.62 142 ASN A N 1
ATOM 1146 C CA . ASN A 1 142 ? -7 21.016 4.262 1 96.62 142 ASN A CA 1
ATOM 1147 C C . ASN A 1 142 ? -6.234 22.203 4.844 1 96.62 142 ASN A C 1
ATOM 1149 O O . ASN A 1 142 ? -6.777 23.312 4.953 1 96.62 142 ASN A O 1
ATOM 1153 N N . PRO A 1 143 ? -5.035 21.984 5.168 1 94.5 143 PRO A N 1
ATOM 1154 C CA . PRO A 1 143 ? -4.309 23.047 5.871 1 94.5 143 PRO A CA 1
ATOM 1155 C C . PRO A 1 143 ? -3.953 24.219 4.961 1 94.5 143 PRO A C 1
ATOM 1157 O O . PRO A 1 143 ? -3.467 25.25 5.438 1 94.5 143 PRO A O 1
ATOM 1160 N N . PHE A 1 144 ? -4.207 24.141 3.631 1 91.88 144 PHE A N 1
ATOM 1161 C CA . PHE A 1 144 ? -3.863 25.188 2.682 1 91.88 144 PHE A CA 1
ATOM 1162 C C . PHE A 1 144 ? -5.078 26.062 2.371 1 91.88 144 PHE A C 1
ATOM 1164 O O . PHE A 1 144 ? -4.988 27 1.59 1 91.88 144 PHE A O 1
ATOM 1171 N N . HIS A 1 145 ? -6.188 25.562 2.867 1 85 145 HIS A N 1
ATOM 1172 C CA . HIS A 1 145 ? -7.41 26.344 2.713 1 85 145 HIS A CA 1
ATOM 1173 C C . HIS A 1 145 ? -7.273 27.719 3.367 1 85 145 HIS A C 1
ATOM 1175 O O . HIS A 1 145 ? -6.527 27.875 4.332 1 85 145 HIS A O 1
ATOM 1181 N N . SER A 1 146 ? -8.078 28.656 2.758 1 75.69 146 SER A N 1
ATOM 1182 C CA . SER A 1 146 ? -8.062 30 3.326 1 75.69 146 SER A CA 1
ATOM 1183 C C . SER A 1 146 ? -8.414 29.969 4.809 1 75.69 146 SER A C 1
ATOM 1185 O O . SER A 1 146 ? -9.328 29.25 5.227 1 75.69 146 SER A O 1
ATOM 1187 N N . GLY A 1 147 ? -7.625 30.578 5.723 1 69.44 147 GLY A N 1
ATOM 1188 C CA . GLY A 1 147 ? -7.875 30.656 7.152 1 69.44 147 GLY A CA 1
ATOM 1189 C C . GLY A 1 147 ? -6.949 29.766 7.965 1 69.44 147 GLY A C 1
ATOM 1190 O O . GLY A 1 147 ? -6.938 29.828 9.195 1 69.44 147 GLY A O 1
ATOM 1191 N N . TYR A 1 148 ? -6.344 28.875 7.238 1 70.81 148 TYR A N 1
ATOM 1192 C CA . TYR A 1 148 ? -5.449 27.984 7.969 1 70.81 148 TYR A CA 1
ATOM 1193 C C . TYR A 1 148 ? -3.992 28.328 7.703 1 70.81 148 TYR A C 1
ATOM 1195 O O . TYR A 1 148 ? -3.086 27.609 8.109 1 70.81 148 TYR A O 1
ATOM 1203 N N . GLY A 1 149 ? -3.863 29.406 6.961 1 59.62 149 GLY A N 1
ATOM 1204 C CA . GLY A 1 149 ? -2.506 29.797 6.625 1 59.62 149 GLY A CA 1
ATOM 1205 C C . GLY A 1 149 ? -1.657 30.109 7.844 1 59.62 149 GLY A C 1
ATOM 1206 O O . GLY A 1 149 ? -2.182 30.484 8.891 1 59.62 149 GLY A O 1
ATOM 1207 N N . ALA A 1 150 ? -0.549 29.375 7.848 1 54.75 150 ALA A N 1
ATOM 1208 C CA . ALA A 1 150 ? 0.413 29.734 8.891 1 54.75 150 ALA A CA 1
ATOM 1209 C C . ALA A 1 150 ? 0.79 31.203 8.812 1 54.75 150 ALA A C 1
ATOM 1211 O O . ALA A 1 150 ? 0.73 31.812 7.742 1 54.75 150 ALA A O 1
ATOM 1212 N N . MET B 1 1 ? -0.617 -30.375 -16.375 1 59.91 1 MET B N 1
ATOM 1213 C CA . MET B 1 1 ? 0.308 -29.547 -15.609 1 59.91 1 MET B CA 1
ATOM 1214 C C . MET B 1 1 ? 1.725 -30.094 -15.672 1 59.91 1 MET B C 1
ATOM 1216 O O . MET B 1 1 ? 1.935 -31.297 -15.453 1 59.91 1 MET B O 1
ATOM 1220 N N . ASN B 1 2 ? 2.602 -29.266 -16.188 1 73.06 2 ASN B N 1
ATOM 1221 C CA . ASN B 1 2 ? 3.965 -29.75 -16.375 1 73.06 2 ASN B CA 1
ATOM 1222 C C . ASN B 1 2 ? 4.672 -29.984 -15.047 1 73.06 2 ASN B C 1
ATOM 1224 O O . ASN B 1 2 ? 4.297 -29.391 -14.031 1 73.06 2 ASN B O 1
ATOM 1228 N N . ASP B 1 3 ? 5.465 -30.969 -14.914 1 78.56 3 ASP B N 1
ATOM 1229 C CA . ASP B 1 3 ? 6.195 -31.391 -13.719 1 78.56 3 ASP B CA 1
ATOM 1230 C C . ASP B 1 3 ? 6.879 -30.203 -13.047 1 78.56 3 ASP B C 1
ATOM 1232 O O . ASP B 1 3 ? 6.93 -30.125 -11.82 1 78.56 3 ASP B O 1
ATOM 1236 N N . ARG B 1 4 ? 7.27 -29.234 -13.773 1 81.75 4 ARG B N 1
ATOM 1237 C CA . ARG B 1 4 ? 7.98 -28.078 -13.242 1 81.75 4 ARG B CA 1
ATOM 1238 C C . ARG B 1 4 ? 7.039 -27.188 -12.445 1 81.75 4 ARG B C 1
ATOM 1240 O O . ARG B 1 4 ? 7.375 -26.75 -11.344 1 81.75 4 ARG B O 1
ATOM 1247 N N . LEU B 1 5 ? 5.895 -27.062 -12.977 1 83.94 5 LEU B N 1
ATOM 1248 C CA . LEU B 1 5 ? 4.918 -26.219 -12.289 1 83.94 5 LEU B CA 1
ATOM 1249 C C . LEU B 1 5 ? 4.434 -26.906 -11.008 1 83.94 5 LEU B C 1
ATOM 1251 O O . LEU B 1 5 ? 4.176 -26.234 -10.008 1 83.94 5 LEU B O 1
ATOM 1255 N N . ARG B 1 6 ? 4.426 -28.172 -11.055 1 84.44 6 ARG B N 1
ATOM 1256 C CA . ARG B 1 6 ? 4.008 -28.922 -9.875 1 84.44 6 ARG B CA 1
ATOM 1257 C C . ARG B 1 6 ? 5.008 -28.75 -8.734 1 84.44 6 ARG B C 1
ATOM 1259 O O . ARG B 1 6 ? 4.617 -28.578 -7.578 1 84.44 6 ARG B O 1
ATOM 1266 N N . ASP B 1 7 ? 6.273 -28.797 -9.133 1 89.19 7 ASP B N 1
ATOM 1267 C CA . ASP B 1 7 ? 7.316 -28.594 -8.133 1 89.19 7 ASP B CA 1
ATOM 1268 C C . ASP B 1 7 ? 7.23 -27.188 -7.523 1 89.19 7 ASP B C 1
ATOM 1270 O O . ASP B 1 7 ? 7.398 -27.031 -6.312 1 89.19 7 ASP B O 1
ATOM 1274 N N . ILE B 1 8 ? 6.93 -26.266 -8.344 1 91.38 8 ILE B N 1
ATOM 1275 C CA . ILE B 1 8 ? 6.832 -24.875 -7.906 1 91.38 8 ILE B CA 1
ATOM 1276 C C . ILE B 1 8 ? 5.621 -24.719 -6.992 1 91.38 8 ILE B C 1
ATOM 1278 O O . ILE B 1 8 ? 5.727 -24.125 -5.914 1 91.38 8 ILE B O 1
ATOM 1282 N N . VAL B 1 9 ? 4.535 -25.328 -7.371 1 91.19 9 VAL B N 1
ATOM 1283 C CA . VAL B 1 9 ? 3.295 -25.188 -6.617 1 91.19 9 VAL B CA 1
ATOM 1284 C C . VAL B 1 9 ? 3.443 -25.828 -5.246 1 91.19 9 VAL B C 1
ATOM 1286 O O . VAL B 1 9 ? 2.822 -25.391 -4.273 1 91.19 9 VAL B O 1
ATOM 1289 N N . ASN B 1 10 ? 4.332 -26.812 -5.129 1 93.5 10 ASN B N 1
ATOM 1290 C CA . ASN B 1 10 ? 4.512 -27.531 -3.873 1 93.5 10 ASN B CA 1
ATOM 1291 C C . ASN B 1 10 ? 5.438 -26.781 -2.926 1 93.5 10 ASN B C 1
ATOM 1293 O O . ASN B 1 10 ? 5.504 -27.094 -1.734 1 93.5 10 ASN B O 1
ATOM 1297 N N . ALA B 1 11 ? 6.117 -25.812 -3.434 1 96.69 11 ALA B N 1
ATOM 1298 C CA . ALA B 1 11 ? 7.008 -24.984 -2.619 1 96.69 11 ALA B CA 1
ATOM 1299 C C . ALA B 1 11 ? 6.238 -23.859 -1.934 1 96.69 11 ALA B C 1
ATOM 1301 O O . ALA B 1 11 ? 5.016 -23.766 -2.07 1 96.69 11 ALA B O 1
ATOM 1302 N N . GLU B 1 12 ? 6.91 -23.141 -1.045 1 97.75 12 GLU B N 1
ATOM 1303 C CA . GLU B 1 12 ? 6.348 -21.891 -0.527 1 97.75 12 GLU B CA 1
ATOM 1304 C C . GLU B 1 12 ? 6.383 -20.797 -1.582 1 97.75 12 GLU B C 1
ATOM 1306 O O . GLU B 1 12 ? 7.457 -20.312 -1.96 1 97.75 12 GLU B O 1
ATOM 1311 N N . VAL B 1 13 ? 5.23 -20.406 -1.999 1 98.5 13 VAL B N 1
ATOM 1312 C CA . VAL B 1 13 ? 5.18 -19.469 -3.113 1 98.5 13 VAL B CA 1
ATOM 1313 C C . VAL B 1 13 ? 4.453 -18.188 -2.68 1 98.5 13 VAL B C 1
ATOM 1315 O O . VAL B 1 13 ? 3.588 -18.234 -1.8 1 98.5 13 VAL B O 1
ATOM 1318 N N . PHE B 1 14 ? 4.883 -17.109 -3.236 1 98.81 14 PHE B N 1
ATOM 1319 C CA . PHE B 1 14 ? 4.211 -15.82 -3.145 1 98.81 14 PHE B CA 1
ATOM 1320 C C . PHE B 1 14 ? 3.469 -15.508 -4.438 1 98.81 14 PHE B C 1
ATOM 1322 O O . PHE B 1 14 ? 4.004 -15.703 -5.531 1 98.81 14 PHE B O 1
ATOM 1329 N N . ILE B 1 15 ? 2.24 -15.047 -4.348 1 98.81 15 ILE B N 1
ATOM 1330 C CA . ILE B 1 15 ? 1.413 -14.812 -5.527 1 98.81 15 ILE B CA 1
ATOM 1331 C C . ILE B 1 15 ? 1.245 -13.312 -5.754 1 98.81 15 ILE B C 1
ATOM 1333 O O . ILE B 1 15 ? 0.841 -12.586 -4.844 1 98.81 15 ILE B O 1
ATOM 1337 N N . ASP B 1 16 ? 1.528 -12.891 -6.875 1 98.62 16 ASP B N 1
ATOM 1338 C CA . ASP B 1 16 ? 1.45 -11.484 -7.25 1 98.62 16 ASP B CA 1
ATOM 1339 C C . ASP B 1 16 ? 0.072 -11.141 -7.809 1 98.62 16 ASP B C 1
ATOM 1341 O O . ASP B 1 16 ? -0.714 -12.031 -8.125 1 98.62 16 ASP B O 1
ATOM 1345 N N . THR B 1 17 ? -0.18 -9.875 -7.965 1 98.38 17 THR B N 1
ATOM 1346 C CA . THR B 1 17 ? -1.491 -9.344 -8.32 1 98.38 17 THR B CA 1
ATOM 1347 C C . THR B 1 17 ? -1.911 -9.828 -9.703 1 98.38 17 THR B C 1
ATOM 1349 O O . THR B 1 17 ? -3.078 -10.164 -9.922 1 98.38 17 THR B O 1
ATOM 1352 N N . ASN B 1 18 ? -1.007 -9.867 -10.688 1 96.62 18 ASN B N 1
ATOM 1353 C CA . ASN B 1 18 ? -1.377 -10.203 -12.055 1 96.62 18 ASN B CA 1
ATOM 1354 C C . ASN B 1 18 ? -1.917 -11.625 -12.156 1 96.62 18 ASN B C 1
ATOM 1356 O O . ASN B 1 18 ? -2.807 -11.906 -12.961 1 96.62 18 ASN B O 1
ATOM 1360 N N . ILE B 1 19 ? -1.382 -12.516 -11.336 1 97.19 19 ILE B N 1
ATOM 1361 C CA . ILE B 1 19 ? -1.882 -13.891 -11.328 1 97.19 19 ILE B CA 1
ATOM 1362 C C . ILE B 1 19 ? -3.34 -13.906 -10.875 1 97.19 19 ILE B C 1
ATOM 1364 O O . ILE B 1 19 ? -4.18 -14.562 -11.492 1 97.19 19 ILE B O 1
ATOM 1368 N N . LEU B 1 20 ? -3.635 -13.156 -9.836 1 98.12 20 LEU B N 1
ATOM 1369 C CA . LEU B 1 20 ? -5 -13.055 -9.328 1 98.12 20 LEU B CA 1
ATOM 1370 C C . LEU B 1 20 ? -5.922 -12.445 -10.375 1 98.12 20 LEU B C 1
ATOM 1372 O O . LEU B 1 20 ? -7.031 -12.938 -10.594 1 98.12 20 LEU B O 1
ATOM 1376 N N . PHE B 1 21 ? -5.461 -11.398 -11.008 1 96.25 21 PHE B N 1
ATOM 1377 C CA . PHE B 1 21 ? -6.25 -10.688 -12.016 1 96.25 21 PHE B CA 1
ATOM 1378 C C . PHE B 1 21 ? -6.594 -11.609 -13.18 1 96.25 21 PHE B C 1
ATOM 1380 O O . PHE B 1 21 ? -7.742 -11.648 -13.633 1 96.25 21 PHE B O 1
ATOM 1387 N N . TYR B 1 22 ? -5.652 -12.383 -13.648 1 95.25 22 TYR B N 1
ATOM 1388 C CA . TYR B 1 22 ? -5.895 -13.289 -14.766 1 95.25 22 TYR B CA 1
ATOM 1389 C C . TYR B 1 22 ? -6.887 -14.383 -14.375 1 95.25 22 TYR B C 1
ATOM 1391 O O . TYR B 1 22 ? -7.551 -14.953 -15.234 1 95.25 22 TYR B O 1
ATOM 1399 N N . GLY B 1 23 ? -6.984 -14.641 -13.109 1 95.12 23 GLY B N 1
ATOM 1400 C CA . GLY B 1 23 ? -7.938 -15.625 -12.625 1 95.12 23 GLY B CA 1
ATOM 1401 C C . GLY B 1 23 ? -9.375 -15.148 -12.695 1 95.12 23 GLY B C 1
ATOM 1402 O O . GLY B 1 23 ? -10.305 -15.953 -12.578 1 95.12 23 GLY B O 1
ATOM 1403 N N . VAL B 1 24 ? -9.508 -13.844 -12.922 1 93.31 24 VAL B N 1
ATOM 1404 C CA . VAL B 1 24 ? -10.875 -13.336 -12.922 1 93.31 24 VAL B CA 1
ATOM 1405 C C . VAL B 1 24 ? -11.156 -12.602 -14.227 1 93.31 24 VAL B C 1
ATOM 1407 O O . VAL B 1 24 ? -12.312 -12.305 -14.547 1 93.31 24 VAL B O 1
ATOM 1410 N N . ASN B 1 25 ? -10.102 -12.281 -14.984 1 90.56 25 ASN B N 1
ATOM 1411 C CA . ASN B 1 25 ? -10.25 -11.555 -16.234 1 90.56 25 ASN B CA 1
ATOM 1412 C C . ASN B 1 25 ? -10.523 -12.5 -17.406 1 90.56 25 ASN B C 1
ATOM 1414 O O . ASN B 1 25 ? -9.586 -13.055 -17.984 1 90.56 25 ASN B O 1
ATOM 1418 N N . ILE B 1 26 ? -11.625 -12.516 -17.969 1 90.19 26 ILE B N 1
ATOM 1419 C CA . ILE B 1 26 ? -12.031 -13.492 -18.969 1 90.19 26 ILE B CA 1
ATOM 1420 C C . ILE B 1 26 ? -11.641 -13.008 -20.359 1 90.19 26 ILE B C 1
ATOM 1422 O O . ILE B 1 26 ? -11.711 -13.758 -21.328 1 90.19 26 ILE B O 1
ATOM 1426 N N . ALA B 1 27 ? -11.312 -11.719 -20.438 1 90.31 27 ALA B N 1
ATOM 1427 C CA . ALA B 1 27 ? -11.008 -11.125 -21.734 1 90.31 27 ALA B CA 1
ATOM 1428 C C . ALA B 1 27 ? -9.859 -11.859 -22.422 1 90.31 27 ALA B C 1
ATOM 1430 O O . ALA B 1 27 ? -9.836 -11.969 -23.656 1 90.31 27 ALA B O 1
ATOM 1431 N N . ASN B 1 28 ? -8.891 -12.32 -21.656 1 90.44 28 ASN B N 1
ATOM 1432 C CA . ASN B 1 28 ? -7.805 -13.164 -22.156 1 90.44 28 ASN B CA 1
ATOM 1433 C C . ASN B 1 28 ? -8.031 -14.633 -21.797 1 90.44 28 ASN B C 1
ATOM 1435 O O . ASN B 1 28 ? -7.605 -15.094 -20.734 1 90.44 28 ASN B O 1
ATOM 1439 N N . ALA B 1 29 ? -8.578 -15.289 -22.688 1 92.75 29 ALA B N 1
ATOM 1440 C CA . ALA B 1 29 ? -9.07 -16.641 -22.438 1 92.75 29 ALA B CA 1
ATOM 1441 C C . ALA B 1 29 ? -7.934 -17.578 -22.031 1 92.75 29 ALA B C 1
ATOM 1443 O O . ALA B 1 29 ? -8.086 -18.391 -21.125 1 92.75 29 ALA B O 1
ATOM 1444 N N . GLU B 1 30 ? -6.902 -17.469 -22.734 1 92.69 30 GLU B N 1
ATOM 1445 C CA . GLU B 1 30 ? -5.777 -18.359 -22.469 1 92.69 30 GLU B CA 1
ATOM 1446 C C . GLU B 1 30 ? -5.215 -18.125 -21.062 1 92.69 30 GLU B C 1
ATOM 1448 O O . GLU B 1 30 ? -5.074 -19.078 -20.281 1 92.69 30 GLU B O 1
ATOM 1453 N N . LYS B 1 31 ? -4.922 -16.922 -20.719 1 93.44 31 LYS B N 1
ATOM 1454 C CA . LYS B 1 31 ? -4.375 -16.625 -19.391 1 93.44 31 LYS B CA 1
ATOM 1455 C C . LYS B 1 31 ? -5.402 -16.875 -18.297 1 93.44 31 LYS B C 1
ATOM 1457 O O . LYS B 1 31 ? -5.051 -17.281 -17.188 1 93.44 31 LYS B O 1
ATOM 1462 N N . TYR B 1 32 ? -6.594 -16.625 -18.625 1 95.38 32 TYR B N 1
ATOM 1463 C CA . TYR B 1 32 ? -7.664 -16.906 -17.672 1 95.38 32 TYR B CA 1
ATOM 1464 C C . TYR B 1 32 ? -7.691 -18.391 -17.312 1 95.38 32 TYR B C 1
ATOM 1466 O O . TYR B 1 32 ? -7.738 -18.734 -16.125 1 95.38 32 TYR B O 1
ATOM 1474 N N . ALA B 1 33 ? -7.605 -19.188 -18.344 1 94.5 33 ALA B N 1
ATOM 1475 C CA . ALA B 1 33 ? -7.629 -20.625 -18.125 1 94.5 33 ALA B CA 1
ATOM 1476 C C . ALA B 1 33 ? -6.395 -21.078 -17.344 1 94.5 33 ALA B C 1
ATOM 1478 O O . ALA B 1 33 ? -6.504 -21.859 -16.391 1 94.5 33 ALA B O 1
ATOM 1479 N N . GLN B 1 34 ? -5.258 -20.578 -17.656 1 93.81 34 GLN B N 1
ATOM 1480 C CA . GLN B 1 34 ? -4.008 -20.969 -17.016 1 93.81 34 GLN B CA 1
ATOM 1481 C C . GLN B 1 34 ? -3.969 -20.5 -15.562 1 93.81 34 GLN B C 1
ATOM 1483 O O . GLN B 1 34 ? -3.613 -21.266 -14.664 1 93.81 34 GLN B O 1
ATOM 1488 N N . ALA B 1 35 ? -4.312 -19.266 -15.344 1 96 35 ALA B N 1
ATOM 1489 C CA . ALA B 1 35 ? -4.324 -18.719 -13.992 1 96 35 ALA B CA 1
ATOM 1490 C C . ALA B 1 35 ? -5.355 -19.438 -13.117 1 96 35 ALA B C 1
ATOM 1492 O O . ALA B 1 35 ? -5.094 -19.719 -11.945 1 96 35 ALA B O 1
ATOM 1493 N N . GLY B 1 36 ? -6.512 -19.688 -13.734 1 95.38 36 GLY B N 1
ATOM 1494 C CA . GLY B 1 36 ? -7.539 -20.422 -13.008 1 95.38 36 GLY B CA 1
ATOM 1495 C C . GLY B 1 36 ? -7.074 -21.781 -12.539 1 95.38 36 GLY B C 1
ATOM 1496 O O . GLY B 1 36 ? -7.273 -22.156 -11.383 1 95.38 36 GLY B O 1
ATOM 1497 N N . ALA B 1 37 ? -6.492 -22.5 -13.445 1 94.06 37 ALA B N 1
ATOM 1498 C CA . ALA B 1 37 ? -5.977 -23.812 -13.109 1 94.06 37 ALA B CA 1
ATOM 1499 C C . ALA B 1 37 ? -4.898 -23.734 -12.031 1 94.06 37 ALA B C 1
ATOM 1501 O O . ALA B 1 37 ? -4.891 -24.531 -11.094 1 94.06 37 ALA B O 1
ATOM 1502 N N . LEU B 1 38 ? -4.012 -22.797 -12.156 1 95.5 38 LEU B N 1
ATOM 1503 C CA . LEU B 1 38 ? -2.941 -22.594 -11.188 1 95.5 38 LEU B CA 1
ATOM 1504 C C . LEU B 1 38 ? -3.516 -22.266 -9.812 1 95.5 38 LEU B C 1
ATOM 1506 O O . LEU B 1 38 ? -3.115 -22.859 -8.812 1 95.5 38 LEU B O 1
ATOM 1510 N N . LEU B 1 39 ? -4.441 -21.344 -9.742 1 96.81 39 LEU B N 1
ATOM 1511 C CA . LEU B 1 39 ? -5.039 -20.938 -8.484 1 96.81 39 LEU B CA 1
ATOM 1512 C C . LEU B 1 39 ? -5.781 -22.094 -7.824 1 96.81 39 LEU B C 1
ATOM 1514 O O . LEU B 1 39 ? -5.762 -22.234 -6.598 1 96.81 39 LEU B O 1
ATOM 1518 N N . GLU B 1 40 ? -6.438 -22.875 -8.641 1 95.38 40 GLU B N 1
ATOM 1519 C CA . GLU B 1 40 ? -7.117 -24.047 -8.102 1 95.38 40 GLU B CA 1
ATOM 1520 C C . GLU B 1 40 ? -6.137 -24.969 -7.395 1 95.38 40 GLU B C 1
ATOM 1522 O O . GLU B 1 40 ? -6.422 -25.469 -6.305 1 95.38 40 GLU B O 1
ATOM 1527 N N . LEU B 1 41 ? -5.02 -25.219 -8.008 1 94.88 41 LEU B N 1
ATOM 1528 C CA . LEU B 1 41 ? -3.988 -26.047 -7.395 1 94.88 41 LEU B CA 1
ATOM 1529 C C . LEU B 1 41 ? -3.49 -25.438 -6.094 1 94.88 41 LEU B C 1
ATOM 1531 O O . LEU B 1 41 ? -3.312 -26.141 -5.098 1 94.88 41 LEU B O 1
ATOM 1535 N N . LEU B 1 42 ? -3.252 -24.188 -6.105 1 97 42 LEU B N 1
ATOM 1536 C CA . LEU B 1 42 ? -2.723 -23.484 -4.945 1 97 42 LEU B CA 1
ATOM 1537 C C . LEU B 1 42 ? -3.703 -23.547 -3.777 1 97 42 LEU B C 1
ATOM 1539 O O . LEU B 1 42 ? -3.291 -23.656 -2.621 1 97 42 LEU B O 1
ATOM 1543 N N . TRP B 1 43 ? -5.004 -23.5 -4.078 1 96.75 43 TRP B N 1
ATOM 1544 C CA . TRP B 1 43 ? -6.035 -23.516 -3.045 1 96.75 43 TRP B CA 1
ATOM 1545 C C . TRP B 1 43 ? -6.117 -24.891 -2.385 1 96.75 43 TRP B C 1
ATOM 1547 O O . TRP B 1 43 ? -6.68 -25.031 -1.296 1 96.75 43 TRP B O 1
ATOM 1557 N N . GLN B 1 44 ? -5.578 -25.844 -3.027 1 94.88 44 GLN B N 1
ATOM 1558 C CA . GLN B 1 44 ? -5.668 -27.203 -2.527 1 94.88 44 GLN B CA 1
ATOM 1559 C C . GLN B 1 44 ? -4.449 -27.562 -1.678 1 94.88 44 GLN B C 1
ATOM 1561 O O . GLN B 1 44 ? -4.41 -28.625 -1.059 1 94.88 44 GLN B O 1
ATOM 1566 N N . LYS B 1 45 ? -3.551 -26.656 -1.616 1 94.75 45 LYS B N 1
ATOM 1567 C CA . LYS B 1 45 ? -2.338 -26.906 -0.845 1 94.75 45 LYS B CA 1
ATOM 1568 C C . LYS B 1 45 ? -2.639 -26.953 0.651 1 94.75 45 LYS B C 1
ATOM 1570 O O . LYS B 1 45 ? -3.469 -26.188 1.146 1 94.75 45 LYS B O 1
ATOM 1575 N N . ALA B 1 46 ? -1.89 -27.812 1.335 1 92.06 46 ALA B N 1
ATOM 1576 C CA . ALA B 1 46 ? -1.974 -27.844 2.793 1 92.06 46 ALA B CA 1
ATOM 1577 C C . ALA B 1 46 ? -1.451 -26.547 3.4 1 92.06 46 ALA B C 1
ATOM 1579 O O . ALA B 1 46 ? -2.07 -25.984 4.309 1 92.06 46 ALA B O 1
ATOM 1580 N N . SER B 1 47 ? -0.257 -26.188 2.965 1 94.44 47 SER B N 1
ATOM 1581 C CA . SER B 1 47 ? 0.273 -24.875 3.32 1 94.44 47 SER B CA 1
ATOM 1582 C C . SER B 1 47 ? -0.065 -23.828 2.258 1 94.44 47 SER B C 1
ATOM 1584 O O . SER B 1 47 ? 0.553 -23.797 1.191 1 94.44 47 SER B O 1
ATOM 1586 N N . LEU B 1 48 ? -1.009 -23.016 2.564 1 97.12 48 LEU B N 1
ATOM 1587 C CA . LEU B 1 48 ? -1.512 -22.062 1.583 1 97.12 48 LEU B CA 1
ATOM 1588 C C . LEU B 1 48 ? -0.437 -21.047 1.211 1 97.12 48 LEU B C 1
ATOM 1590 O O . LEU B 1 48 ? 0.454 -20.75 2.014 1 97.12 48 LEU B O 1
ATOM 1594 N N . PRO B 1 49 ? -0.471 -20.453 0.002 1 98.5 49 PRO B N 1
ATOM 1595 C CA . PRO B 1 49 ? 0.522 -19.5 -0.489 1 98.5 49 PRO B CA 1
ATOM 1596 C C . PRO B 1 49 ? 0.547 -18.203 0.325 1 98.5 49 PRO B C 1
ATOM 1598 O O . PRO B 1 49 ? -0.334 -17.984 1.158 1 98.5 49 PRO B O 1
ATOM 1601 N N . SER B 1 50 ? 1.604 -17.484 0.048 1 98.81 50 SER B N 1
ATOM 1602 C CA . SER B 1 50 ? 1.724 -16.156 0.661 1 98.81 50 SER B CA 1
ATOM 1603 C C . SER B 1 50 ? 1.263 -15.062 -0.293 1 98.81 50 SER B C 1
ATOM 1605 O O . SER B 1 50 ? 1.405 -15.195 -1.511 1 98.81 50 SER B O 1
ATOM 1607 N N . ILE B 1 51 ? 0.727 -14.086 0.225 1 98.88 51 ILE B N 1
ATOM 1608 C CA . ILE B 1 51 ? 0.341 -12.844 -0.438 1 98.88 51 ILE B CA 1
ATOM 1609 C C . ILE B 1 51 ? 0.617 -11.656 0.484 1 98.88 51 ILE B C 1
ATOM 1611 O O . ILE B 1 51 ? 1.008 -11.844 1.64 1 98.88 51 ILE B O 1
ATOM 1615 N N . SER B 1 52 ? 0.538 -10.492 0.001 1 98.88 52 SER B N 1
ATOM 1616 C CA . SER B 1 52 ? 0.734 -9.32 0.847 1 98.88 52 SER B CA 1
ATOM 1617 C C . SER B 1 52 ? -0.489 -8.406 0.82 1 98.88 52 SER B C 1
ATOM 1619 O O . SER B 1 52 ? -1.327 -8.516 -0.078 1 98.88 52 SER B O 1
ATOM 1621 N N . THR B 1 53 ? -0.557 -7.566 1.779 1 98.88 53 THR B N 1
ATOM 1622 C CA . THR B 1 53 ? -1.627 -6.574 1.769 1 98.88 53 THR B CA 1
ATOM 1623 C C . THR B 1 53 ? -1.47 -5.621 0.587 1 98.88 53 THR B C 1
ATOM 1625 O O . THR B 1 53 ? -2.461 -5.137 0.039 1 98.88 53 THR B O 1
ATOM 1628 N N . GLN B 1 54 ? -0.242 -5.402 0.145 1 98.62 54 GLN B N 1
ATOM 1629 C CA . GLN B 1 54 ? -0.027 -4.641 -1.083 1 98.62 54 GLN B CA 1
ATOM 1630 C C . GLN B 1 54 ? -0.729 -5.301 -2.266 1 98.62 54 GLN B C 1
ATOM 1632 O O . GLN B 1 54 ? -1.44 -4.637 -3.023 1 98.62 54 GLN B O 1
ATOM 1637 N N . VAL B 1 55 ? -0.536 -6.578 -2.428 1 98.81 55 VAL B N 1
ATOM 1638 C CA . VAL B 1 55 ? -1.114 -7.332 -3.535 1 98.81 55 VAL B CA 1
ATOM 1639 C C . VAL B 1 55 ? -2.639 -7.312 -3.434 1 98.81 55 VAL B C 1
ATOM 1641 O O . VAL B 1 55 ? -3.33 -7.121 -4.438 1 98.81 55 VAL B O 1
ATOM 1644 N N . LEU B 1 56 ? -3.166 -7.469 -2.24 1 98.81 56 LEU B N 1
ATOM 1645 C CA . LEU B 1 56 ? -4.609 -7.465 -2.031 1 98.81 56 LEU B CA 1
ATOM 1646 C C . LEU B 1 56 ? -5.211 -6.113 -2.406 1 98.81 56 LEU B C 1
ATOM 1648 O O . LEU B 1 56 ? -6.27 -6.051 -3.033 1 98.81 56 LEU B O 1
ATOM 1652 N N . GLN B 1 57 ? -4.543 -5.059 -2.01 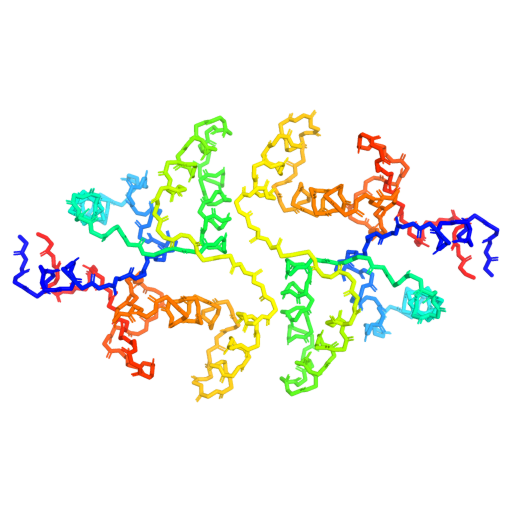1 98.81 57 GLN B N 1
ATOM 1653 C CA . GLN B 1 57 ? -5.012 -3.717 -2.336 1 98.81 57 GLN B CA 1
ATOM 1654 C C . GLN B 1 57 ? -5.008 -3.484 -3.844 1 98.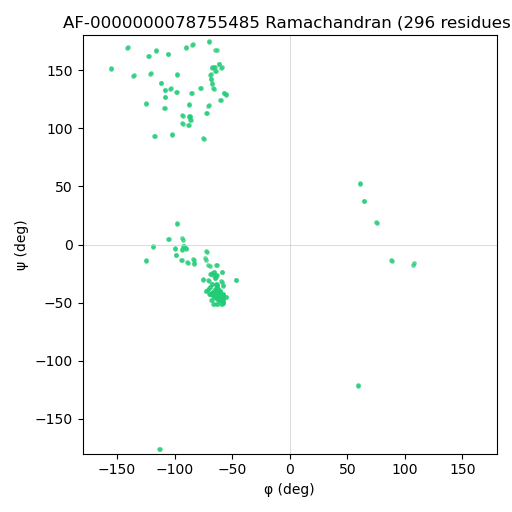81 57 GLN B C 1
ATOM 1656 O O . GLN B 1 57 ? -5.992 -2.994 -4.402 1 98.81 57 GLN B O 1
ATOM 1661 N N . GLU B 1 58 ? -3.943 -3.855 -4.469 1 98.38 58 GLU B N 1
ATOM 1662 C CA . GLU B 1 58 ? -3.84 -3.711 -5.918 1 98.38 58 GLU B CA 1
ATOM 1663 C C . GLU B 1 58 ? -4.906 -4.535 -6.633 1 98.38 58 GLU B C 1
ATOM 1665 O O . GLU B 1 58 ? -5.492 -4.082 -7.617 1 98.38 58 GLU B O 1
ATOM 1670 N N . PHE B 1 59 ? -5.109 -5.703 -6.176 1 98.75 59 PHE B N 1
ATOM 1671 C CA . PHE B 1 59 ? -6.105 -6.594 -6.766 1 98.75 59 PHE B CA 1
ATOM 1672 C C . PHE B 1 59 ? -7.5 -5.988 -6.664 1 98.75 59 PHE B C 1
ATOM 1674 O O . PHE B 1 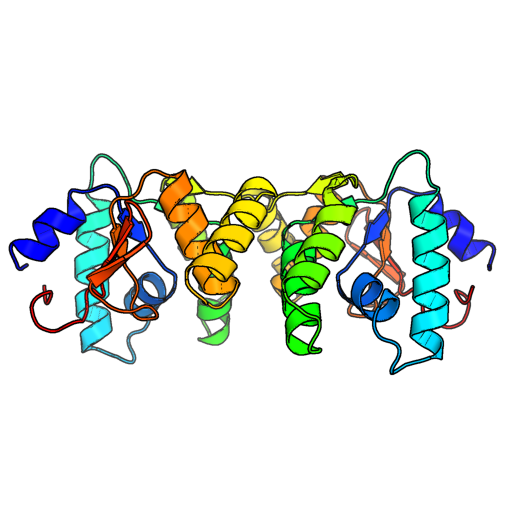59 ? -8.25 -5.977 -7.641 1 98.75 59 PHE B O 1
ATOM 1681 N N . TYR B 1 60 ? -7.828 -5.414 -5.504 1 98.88 60 TYR B N 1
ATOM 1682 C CA . TYR B 1 60 ? -9.125 -4.777 -5.32 1 98.88 60 TYR B CA 1
ATOM 1683 C C . TYR B 1 60 ? -9.328 -3.65 -6.328 1 98.88 60 TYR B C 1
ATOM 1685 O O . TYR B 1 60 ? -10.359 -3.59 -7.004 1 98.88 60 TYR B O 1
ATOM 1693 N N . VAL B 1 61 ? -8.375 -2.801 -6.398 1 98.31 61 VAL B N 1
ATOM 1694 C CA . VAL B 1 61 ? -8.461 -1.65 -7.289 1 98.31 61 VAL B CA 1
ATOM 1695 C C . VAL B 1 61 ? -8.602 -2.127 -8.734 1 98.31 61 VAL B C 1
ATOM 1697 O O . VAL B 1 61 ? -9.367 -1.553 -9.516 1 98.31 61 VAL B O 1
ATOM 1700 N N . THR B 1 62 ? -7.875 -3.158 -9.062 1 97.38 62 THR B N 1
ATOM 1701 C CA . THR B 1 62 ? -7.945 -3.73 -10.398 1 97.38 62 THR B CA 1
ATOM 1702 C C . THR B 1 62 ? -9.344 -4.262 -10.688 1 97.38 62 THR B C 1
ATOM 1704 O O . THR B 1 62 ? -9.883 -4.055 -11.781 1 97.38 62 THR B O 1
ATOM 1707 N N . LEU B 1 63 ? -9.945 -4.98 -9.719 1 97.88 63 LEU B N 1
ATOM 1708 C CA . LEU B 1 63 ? -11.297 -5.492 -9.883 1 97.88 63 LEU B CA 1
ATOM 1709 C C . LEU B 1 63 ? -12.281 -4.352 -10.141 1 97.88 63 LEU B C 1
ATOM 1711 O O . LEU B 1 63 ? -13.109 -4.434 -11.047 1 97.88 63 LEU B O 1
ATOM 1715 N N . ILE B 1 64 ? -12.156 -3.26 -9.352 1 97.69 64 ILE B N 1
ATOM 1716 C CA . ILE B 1 64 ? -13.047 -2.111 -9.477 1 97.69 64 ILE B CA 1
ATOM 1717 C C . ILE B 1 64 ? -12.859 -1.451 -10.836 1 97.69 64 ILE B C 1
ATOM 1719 O O . ILE B 1 64 ? -13.828 -1.089 -11.5 1 97.69 64 ILE B O 1
ATOM 1723 N N . ARG B 1 65 ? -11.641 -1.335 -11.25 1 95.88 65 ARG B N 1
ATOM 1724 C CA . ARG B 1 65 ? -11.336 -0.725 -12.547 1 95.88 65 ARG B CA 1
ATOM 1725 C C . ARG B 1 65 ? -11.914 -1.55 -13.688 1 95.88 65 ARG B C 1
ATOM 1727 O O . ARG B 1 65 ? -12.211 -1.014 -14.758 1 95.88 65 ARG B O 1
ATOM 1734 N N . ASN B 1 66 ? -12.086 -2.799 -13.469 1 94.81 66 ASN B N 1
ATOM 1735 C CA . ASN B 1 66 ? -12.641 -3.686 -14.477 1 94.81 66 ASN B CA 1
ATOM 1736 C C . ASN B 1 66 ? -14.141 -3.914 -14.258 1 94.81 66 ASN B C 1
ATOM 1738 O O . ASN B 1 66 ? -14.672 -4.961 -14.633 1 94.81 66 ASN B O 1
ATOM 1742 N N . LYS B 1 67 ? -14.773 -3.053 -13.492 1 94.31 67 LYS B N 1
ATOM 1743 C CA . LYS B 1 67 ? -16.219 -2.881 -13.367 1 94.31 67 LYS B CA 1
ATOM 1744 C C . LYS B 1 67 ? -16.828 -4.004 -12.539 1 94.31 67 LYS B C 1
ATOM 1746 O O . LYS B 1 67 ? -18.016 -4.305 -12.688 1 94.31 67 LYS B O 1
ATOM 1751 N N . VAL B 1 68 ? -16.016 -4.676 -11.797 1 96.5 68 VAL B N 1
ATOM 1752 C CA . VAL B 1 68 ? -16.594 -5.578 -10.805 1 96.5 68 VAL B CA 1
ATOM 1753 C C . VAL B 1 68 ? -17.312 -4.766 -9.727 1 96.5 68 VAL B C 1
ATOM 1755 O O . VAL B 1 68 ? -16.812 -3.738 -9.273 1 96.5 68 VAL B O 1
ATOM 1758 N N . LYS B 1 69 ? -18.469 -5.258 -9.328 1 97 69 LYS B N 1
ATOM 1759 C CA . LYS B 1 69 ? -19.234 -4.551 -8.305 1 97 69 LYS B CA 1
ATOM 1760 C C . LYS B 1 69 ? -18.5 -4.539 -6.973 1 97 69 LYS B C 1
ATOM 1762 O O . LYS B 1 69 ? -17.828 -5.512 -6.621 1 97 69 LYS B O 1
ATOM 1767 N N . ILE B 1 70 ? -18.672 -3.553 -6.199 1 98.06 70 ILE B N 1
ATOM 1768 C CA . ILE B 1 70 ? -17.938 -3.303 -4.961 1 98.06 70 ILE B CA 1
ATOM 1769 C C . ILE B 1 70 ? -18.109 -4.492 -4.016 1 98.06 70 ILE B C 1
ATOM 1771 O O . ILE B 1 70 ? -17.109 -5.055 -3.543 1 98.06 70 ILE B O 1
ATOM 1775 N N . ASP B 1 71 ? -19.312 -4.93 -3.779 1 97.81 71 ASP B N 1
ATOM 1776 C CA . ASP B 1 71 ? -19.578 -6.02 -2.846 1 97.81 71 ASP B CA 1
ATOM 1777 C C . ASP B 1 71 ? -18.891 -7.309 -3.301 1 97.81 71 ASP B C 1
ATOM 1779 O O . ASP B 1 71 ? -18.328 -8.039 -2.482 1 97.81 71 ASP B O 1
ATOM 1783 N N . GLU B 1 72 ? -18.969 -7.578 -4.551 1 98 72 GLU B N 1
ATOM 1784 C CA . GLU B 1 72 ? -18.328 -8.766 -5.109 1 98 72 GLU B CA 1
ATOM 1785 C C . GLU B 1 72 ? -16.812 -8.68 -5.012 1 98 72 GLU B C 1
ATOM 1787 O O . GLU B 1 72 ? -16.156 -9.648 -4.629 1 98 72 GLU B O 1
ATOM 1792 N N . ALA B 1 73 ? -16.266 -7.504 -5.352 1 98.5 73 ALA B N 1
ATOM 1793 C CA . ALA B 1 73 ? -14.82 -7.293 -5.281 1 98.5 73 ALA B CA 1
ATOM 1794 C C . ALA B 1 73 ? -14.305 -7.484 -3.857 1 98.5 73 ALA B C 1
ATOM 1796 O O . ALA B 1 73 ? -13.273 -8.125 -3.643 1 98.5 73 ALA B O 1
ATOM 1797 N N . GLN B 1 74 ? -15.016 -6.922 -2.867 1 98.69 74 GLN B N 1
ATOM 1798 C CA . GLN B 1 74 ? -14.617 -7.059 -1.47 1 98.69 74 GLN B CA 1
ATOM 1799 C C . GLN B 1 74 ? -14.641 -8.523 -1.034 1 98.69 74 GLN B C 1
ATOM 1801 O O . GLN B 1 74 ? -13.727 -8.977 -0.337 1 98.69 74 GLN B O 1
ATOM 1806 N N . LYS B 1 75 ? -15.68 -9.219 -1.473 1 98.19 75 LYS B N 1
ATOM 1807 C CA . LYS B 1 75 ? -15.781 -10.641 -1.132 1 98.19 75 LYS B CA 1
ATOM 1808 C C . LYS B 1 75 ? -14.617 -11.43 -1.722 1 98.19 75 LYS B C 1
ATOM 1810 O O . LYS B 1 75 ? -14.008 -12.258 -1.035 1 98.19 75 LYS B O 1
ATOM 1815 N N . ILE B 1 76 ? -14.344 -11.18 -2.979 1 98 76 ILE B N 1
ATOM 1816 C CA . ILE B 1 76 ? -13.258 -11.875 -3.66 1 98 76 ILE B CA 1
ATOM 1817 C C . ILE B 1 76 ? -11.945 -11.641 -2.92 1 98 76 ILE B C 1
ATOM 1819 O O . ILE B 1 76 ? -11.195 -12.586 -2.65 1 98 76 ILE B O 1
ATOM 1823 N N . VAL B 1 77 ? -11.641 -10.43 -2.533 1 98.81 77 VAL B N 1
ATOM 1824 C CA . VAL B 1 77 ? -10.391 -10.094 -1.853 1 98.81 77 VAL B CA 1
ATOM 1825 C C . VAL B 1 77 ? -10.367 -10.742 -0.472 1 98.81 77 VAL B C 1
ATOM 1827 O O . VAL B 1 77 ? -9.344 -11.312 -0.066 1 98.81 77 VAL B O 1
ATOM 1830 N N . LYS B 1 78 ? -11.461 -10.703 0.244 1 98.69 78 LYS B N 1
ATOM 1831 C CA . LYS B 1 78 ? -11.531 -11.266 1.592 1 98.69 78 LYS B CA 1
ATOM 1832 C C . LYS B 1 78 ? -11.32 -12.773 1.573 1 98.69 78 LYS B C 1
ATOM 1834 O O . LYS B 1 78 ? -10.828 -13.352 2.547 1 98.69 78 LYS B O 1
ATOM 1839 N N . ASP B 1 79 ? -11.68 -13.438 0.452 1 98 79 ASP B N 1
ATOM 1840 C CA . ASP B 1 79 ? -11.453 -14.875 0.318 1 98 79 ASP B CA 1
ATOM 1841 C C . ASP B 1 79 ? -9.977 -15.219 0.466 1 98 79 ASP B C 1
ATOM 1843 O O . ASP B 1 79 ? -9.633 -16.312 0.908 1 98 79 ASP B O 1
ATOM 1847 N N . TYR B 1 80 ? -9.094 -14.281 0.208 1 98.56 80 TYR B N 1
ATOM 1848 C CA . TYR B 1 80 ? -7.656 -14.547 0.229 1 98.56 80 TYR B CA 1
ATOM 1849 C C . TYR B 1 80 ? -7.074 -14.305 1.615 1 98.56 80 TYR B C 1
ATOM 1851 O O . TYR B 1 80 ? -5.895 -14.555 1.854 1 98.56 80 TYR B O 1
ATOM 1859 N N . TYR B 1 81 ? -7.941 -13.812 2.582 1 98.56 81 TYR B N 1
ATOM 1860 C CA . TYR B 1 81 ? -7.461 -13.539 3.932 1 98.56 81 TYR B CA 1
ATOM 1861 C C . TYR B 1 81 ? -6.988 -14.82 4.613 1 98.56 81 TYR B C 1
ATOM 1863 O O . TYR B 1 81 ? -6.242 -14.766 5.594 1 98.56 81 TYR B O 1
ATOM 1871 N N . VAL B 1 82 ? -7.359 -15.992 4.133 1 98 82 VAL B N 1
ATOM 1872 C CA . VAL B 1 82 ? -7.016 -17.266 4.754 1 98 82 VAL B CA 1
ATOM 1873 C C . VAL B 1 82 ? -5.613 -17.688 4.32 1 98 82 VAL B C 1
ATOM 1875 O O . VAL B 1 82 ? -5.027 -18.609 4.898 1 98 82 VAL B O 1
ATOM 1878 N N . TRP B 1 83 ? -5.066 -17.078 3.238 1 98.62 83 TRP B N 1
ATOM 1879 C CA . TRP B 1 83 ? -3.678 -17.344 2.869 1 98.62 83 TRP B CA 1
ATOM 1880 C C . TRP B 1 83 ? -2.721 -16.734 3.889 1 98.62 83 TRP B C 1
ATOM 1882 O O . TRP B 1 83 ? -3.156 -16.141 4.887 1 98.62 83 TRP B O 1
ATOM 1892 N N . ASN B 1 84 ? -1.417 -16.984 3.73 1 98.62 84 ASN B N 1
ATOM 1893 C CA . ASN B 1 84 ? -0.426 -16.297 4.559 1 98.62 84 ASN B CA 1
ATOM 1894 C C . ASN B 1 84 ? -0.232 -14.852 4.125 1 98.62 84 ASN B C 1
ATOM 1896 O O . ASN B 1 84 ? 0.591 -14.57 3.254 1 98.62 84 ASN B O 1
ATOM 1900 N N . VAL B 1 85 ? -1.009 -13.953 4.734 1 98.81 85 VAL B N 1
ATOM 1901 C CA . VAL B 1 85 ? -1.008 -12.555 4.309 1 98.81 85 VAL B CA 1
ATOM 1902 C C . VAL B 1 85 ? 0.093 -11.789 5.043 1 98.81 85 VAL B C 1
ATOM 1904 O O . VAL B 1 85 ? 0.081 -11.703 6.27 1 98.81 85 VAL B O 1
ATOM 1907 N N . VAL B 1 86 ? 1.013 -11.219 4.305 1 98.75 86 VAL B N 1
ATOM 1908 C CA . VAL B 1 86 ? 2.109 -10.422 4.84 1 98.75 86 VAL B CA 1
ATOM 1909 C C . VAL B 1 86 ? 1.712 -8.945 4.852 1 98.75 86 VAL B C 1
ATOM 1911 O O . VAL B 1 86 ? 1.531 -8.336 3.793 1 98.75 86 VAL B O 1
ATOM 1914 N N . PRO B 1 87 ? 1.526 -8.391 6.031 1 98.69 87 PRO B N 1
ATOM 1915 C CA . PRO B 1 87 ? 1.236 -6.957 6.074 1 98.69 87 PRO B CA 1
ATOM 1916 C C . PRO B 1 87 ? 2.424 -6.105 5.637 1 98.69 87 PRO B C 1
ATOM 1918 O O . PRO B 1 87 ? 3.574 -6.535 5.746 1 98.69 87 PRO B O 1
ATOM 1921 N N . THR B 1 88 ? 2.129 -4.945 5.125 1 98.06 88 THR B N 1
ATOM 1922 C CA . THR B 1 88 ? 3.201 -4.008 4.809 1 98.06 88 THR B CA 1
ATOM 1923 C C . THR B 1 88 ? 3.527 -3.135 6.016 1 98.06 88 THR B C 1
ATOM 1925 O O . THR B 1 88 ? 2.775 -2.213 6.344 1 98.06 88 THR B O 1
ATOM 1928 N N . ASP B 1 89 ? 4.586 -3.432 6.672 1 98.38 89 ASP B N 1
ATOM 1929 C CA . ASP B 1 89 ? 5.074 -2.611 7.777 1 98.38 89 ASP B CA 1
ATOM 1930 C C . ASP B 1 89 ? 6.41 -1.957 7.43 1 98.38 89 ASP B C 1
ATOM 1932 O O . ASP B 1 89 ? 6.863 -2.033 6.285 1 98.38 89 ASP B O 1
ATOM 1936 N N . THR B 1 90 ? 6.984 -1.247 8.398 1 98.62 90 THR B N 1
ATOM 1937 C CA . THR B 1 90 ? 8.188 -0.481 8.102 1 98.62 90 THR B CA 1
ATOM 1938 C C . THR B 1 90 ? 9.367 -1.412 7.824 1 98.62 90 THR B C 1
ATOM 1940 O O . THR B 1 90 ? 10.289 -1.059 7.082 1 98.62 90 THR B O 1
ATOM 1943 N N . LYS B 1 91 ? 9.32 -2.611 8.367 1 98.44 91 LYS B N 1
ATOM 1944 C CA . LYS B 1 91 ? 10.367 -3.586 8.086 1 98.44 91 LYS B CA 1
ATOM 1945 C C . LYS B 1 91 ? 10.352 -4.004 6.617 1 98.44 91 LYS B C 1
ATOM 1947 O O . LYS B 1 91 ? 11.398 -4.109 5.98 1 98.44 91 LYS B O 1
ATOM 1952 N N . ILE B 1 92 ? 9.156 -4.238 6.105 1 98.69 92 ILE B N 1
ATOM 1953 C CA . ILE B 1 92 ? 9 -4.602 4.699 1 98.69 92 ILE B CA 1
ATOM 1954 C C . ILE B 1 92 ? 9.484 -3.455 3.814 1 98.69 92 ILE B C 1
ATOM 1956 O O . ILE B 1 92 ? 10.148 -3.684 2.803 1 98.69 92 ILE B O 1
ATOM 1960 N N . ILE B 1 93 ? 9.148 -2.234 4.168 1 98.88 93 ILE B N 1
ATOM 1961 C CA . ILE B 1 93 ? 9.586 -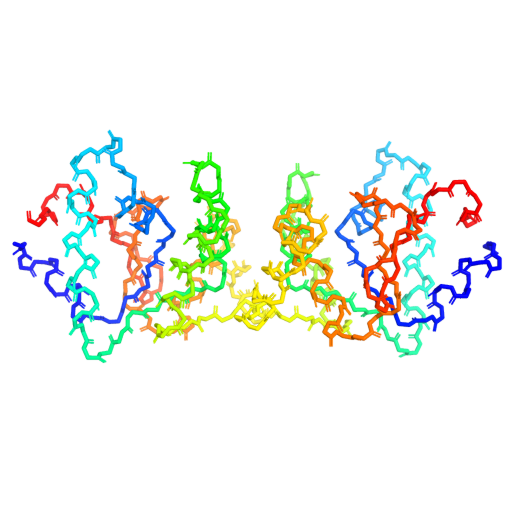1.065 3.408 1 98.88 93 ILE B CA 1
ATOM 1962 C C . ILE B 1 93 ? 11.109 -0.993 3.4 1 98.88 93 ILE B C 1
ATOM 196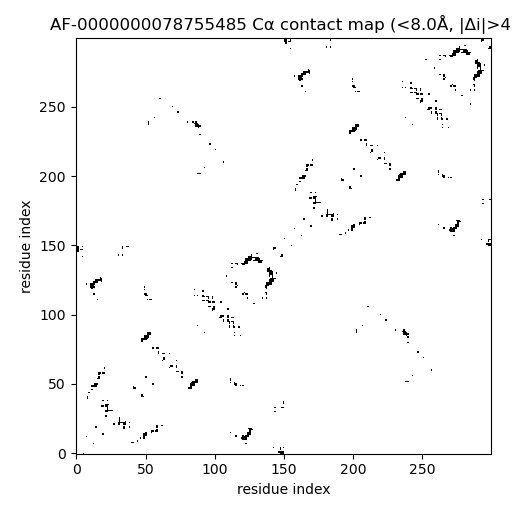4 O O . ILE B 1 93 ? 11.719 -0.778 2.352 1 98.88 93 ILE B O 1
ATOM 1968 N N . ASP B 1 94 ? 11.727 -1.245 4.516 1 98.69 94 ASP B N 1
ATOM 1969 C CA . ASP B 1 94 ? 13.18 -1.225 4.613 1 98.69 94 ASP B CA 1
ATOM 1970 C C . ASP B 1 94 ? 13.805 -2.293 3.719 1 98.69 94 ASP B C 1
ATOM 1972 O O . ASP B 1 94 ? 14.789 -2.029 3.023 1 98.69 94 ASP B O 1
ATOM 1976 N N . GLU B 1 95 ? 13.266 -3.443 3.822 1 98.56 95 GLU B N 1
ATOM 1977 C CA . GLU B 1 95 ? 13.758 -4.527 2.977 1 98.56 95 GLU B CA 1
ATOM 1978 C C . GLU B 1 95 ? 13.586 -4.195 1.497 1 98.56 95 GLU B C 1
ATOM 1980 O O . GLU B 1 95 ? 14.469 -4.488 0.685 1 98.56 95 GLU B O 1
ATOM 1985 N N . ALA B 1 96 ? 12.469 -3.598 1.158 1 98.81 96 ALA B N 1
ATOM 1986 C CA . ALA B 1 96 ? 12.227 -3.191 -0.224 1 98.81 96 ALA B CA 1
ATOM 1987 C C . ALA B 1 96 ? 13.25 -2.158 -0.679 1 98.81 96 ALA B C 1
ATOM 1989 O O . ALA B 1 96 ? 13.695 -2.18 -1.83 1 98.81 96 ALA B O 1
ATOM 1990 N N . PHE B 1 97 ? 13.617 -1.237 0.236 1 98.75 97 PHE B N 1
ATOM 1991 C CA . PHE B 1 97 ? 14.656 -0.255 -0.065 1 98.75 97 PHE B CA 1
ATOM 1992 C C . PHE B 1 97 ? 15.961 -0.943 -0.444 1 98.75 97 PHE B C 1
ATOM 1994 O O . PHE B 1 97 ? 16.594 -0.57 -1.429 1 98.75 97 PHE B O 1
ATOM 2001 N N . GLN B 1 98 ? 16.297 -1.958 0.309 1 98.38 98 GLN B N 1
ATOM 2002 C CA . GLN B 1 98 ? 17.547 -2.688 0.053 1 98.38 98 GLN B CA 1
ATOM 2003 C C . GLN B 1 98 ? 17.469 -3.445 -1.269 1 98.38 98 GLN B C 1
ATOM 2005 O O . GLN B 1 98 ? 18.422 -3.439 -2.047 1 98.38 98 GLN B O 1
ATOM 2010 N N . ILE B 1 99 ? 16.375 -4.043 -1.521 1 98.5 99 ILE B N 1
ATOM 2011 C CA . ILE B 1 99 ? 16.172 -4.809 -2.744 1 98.5 99 ILE B CA 1
ATOM 2012 C C . ILE B 1 99 ? 16.219 -3.875 -3.951 1 98.5 99 ILE B C 1
ATOM 2014 O O . ILE B 1 99 ? 16.859 -4.184 -4.957 1 98.5 99 ILE B O 1
ATOM 2018 N N . GLN B 1 100 ? 15.547 -2.768 -3.848 1 98.38 100 GLN B N 1
ATOM 2019 C CA . GLN B 1 100 ? 15.523 -1.779 -4.922 1 98.38 100 GLN B CA 1
ATOM 2020 C C . GLN B 1 100 ? 16.938 -1.356 -5.309 1 98.38 100 GLN B C 1
ATOM 2022 O O . GLN B 1 100 ? 17.266 -1.314 -6.496 1 98.38 100 GLN B O 1
ATOM 2027 N N . LYS B 1 101 ? 17.75 -1.092 -4.312 1 97.12 101 LYS B N 1
ATOM 2028 C CA . LYS B 1 101 ? 19.109 -0.643 -4.551 1 97.12 101 LYS B CA 1
ATOM 2029 C C . LYS B 1 101 ? 19.969 -1.766 -5.137 1 97.12 101 LYS B C 1
ATOM 2031 O O . LYS B 1 101 ? 20.719 -1.549 -6.086 1 97.12 101 LYS B O 1
ATOM 2036 N N . ARG B 1 102 ? 19.797 -2.906 -4.602 1 97.19 102 ARG B N 1
ATOM 2037 C CA . ARG B 1 102 ? 20.641 -4.035 -4.961 1 97.19 102 ARG B CA 1
ATOM 2038 C C . ARG B 1 102 ? 20.375 -4.504 -6.383 1 97.19 102 ARG B C 1
ATOM 2040 O O . ARG B 1 102 ? 21.297 -4.848 -7.125 1 97.19 102 ARG B O 1
ATOM 2047 N N . TYR B 1 103 ? 19.094 -4.453 -6.805 1 97.44 103 TYR B N 1
ATOM 2048 C CA . TYR B 1 103 ? 18.75 -5.105 -8.062 1 97.44 103 TYR B CA 1
ATOM 2049 C C . TYR B 1 103 ? 18.203 -4.094 -9.07 1 97.44 103 TYR B C 1
ATOM 2051 O O . TYR B 1 103 ? 17.828 -4.461 -10.18 1 97.44 103 TYR B O 1
ATOM 2059 N N . VAL B 1 104 ? 18.078 -2.854 -8.727 1 95.88 104 VAL B N 1
ATOM 2060 C CA . VAL B 1 104 ? 17.672 -1.754 -9.594 1 95.88 104 VAL B CA 1
ATOM 2061 C C . VAL B 1 104 ? 16.266 -2.016 -10.133 1 95.88 104 VAL B C 1
ATOM 2063 O O . VAL B 1 104 ? 16.047 -1.981 -11.344 1 95.88 104 VAL B O 1
ATOM 2066 N N . LEU B 1 105 ? 15.375 -2.275 -9.219 1 97.38 105 LEU B N 1
ATOM 2067 C CA . LEU B 1 105 ? 13.969 -2.516 -9.523 1 97.38 105 LEU B CA 1
ATOM 2068 C C . LEU B 1 105 ? 13.109 -1.315 -9.133 1 97.38 105 LEU B C 1
ATOM 2070 O O . LEU B 1 105 ? 13.57 -0.425 -8.414 1 97.38 105 LEU B O 1
ATOM 2074 N N . SER B 1 106 ? 11.883 -1.304 -9.664 1 97.25 106 SER B N 1
ATOM 2075 C CA . SER B 1 106 ? 10.93 -0.341 -9.117 1 97.25 106 SER B CA 1
ATOM 2076 C C . SER B 1 106 ? 10.672 -0.596 -7.641 1 97.25 106 SER B C 1
ATOM 2078 O O . SER B 1 106 ? 10.859 -1.711 -7.152 1 97.25 106 SER B O 1
ATOM 2080 N N . PHE B 1 107 ? 10.273 0.393 -6.922 1 98.56 107 PHE B N 1
ATOM 2081 C CA . PHE B 1 107 ? 9.969 0.25 -5.504 1 98.56 107 PHE B CA 1
ATOM 2082 C C . PHE B 1 107 ? 8.828 -0.742 -5.293 1 98.56 107 PHE B C 1
ATOM 2084 O O . PHE B 1 107 ? 8.883 -1.576 -4.387 1 98.56 107 PHE B O 1
ATOM 2091 N N . TRP B 1 108 ? 7.801 -0.7 -6.145 1 98.25 108 TRP B N 1
ATOM 2092 C CA . TRP B 1 108 ? 6.629 -1.56 -6.012 1 98.25 108 TRP B CA 1
ATOM 2093 C C . TRP B 1 108 ? 6.996 -3.021 -6.238 1 98.25 108 TRP B C 1
ATOM 2095 O O . TRP B 1 108 ? 6.547 -3.904 -5.504 1 98.25 108 TRP B O 1
ATOM 2105 N N . ASP B 1 109 ? 7.809 -3.324 -7.168 1 98.12 109 ASP B N 1
ATOM 2106 C CA . ASP B 1 109 ? 8.305 -4.68 -7.387 1 98.12 109 ASP B CA 1
ATOM 2107 C C . ASP B 1 109 ? 9.164 -5.145 -6.211 1 98.12 109 ASP B C 1
ATOM 2109 O O . ASP B 1 109 ? 9.117 -6.316 -5.832 1 98.12 109 ASP B O 1
ATOM 2113 N N . SER B 1 110 ? 9.945 -4.188 -5.711 1 98.75 110 SER B N 1
ATOM 2114 C CA . SER B 1 110 ? 10.797 -4.492 -4.566 1 98.75 110 SER B CA 1
ATOM 2115 C C . SER B 1 110 ? 9.961 -4.852 -3.34 1 98.75 110 SER B C 1
ATOM 2117 O O . SER B 1 110 ? 10.359 -5.699 -2.539 1 98.75 110 SER B O 1
ATOM 2119 N N . LEU B 1 111 ? 8.812 -4.227 -3.178 1 98.69 111 LEU B N 1
ATOM 2120 C CA . LEU B 1 111 ? 7.914 -4.527 -2.066 1 98.69 111 LEU B CA 1
ATOM 2121 C C . LEU B 1 111 ? 7.383 -5.953 -2.17 1 98.69 111 LEU B C 1
ATOM 2123 O O . LEU B 1 111 ? 7.285 -6.656 -1.163 1 98.69 111 LEU B O 1
ATOM 2127 N N . VAL B 1 112 ? 7.035 -6.359 -3.373 1 98.81 112 VAL B N 1
ATOM 2128 C CA . VAL B 1 112 ? 6.551 -7.715 -3.607 1 98.81 112 VAL B CA 1
ATOM 2129 C C . VAL B 1 112 ? 7.625 -8.727 -3.211 1 98.81 112 VAL B C 1
ATOM 2131 O O . VAL B 1 112 ? 7.352 -9.672 -2.471 1 98.81 112 VAL B O 1
ATOM 2134 N N . LEU B 1 113 ? 8.812 -8.469 -3.635 1 98.81 113 LEU B N 1
ATOM 2135 C CA . LEU B 1 113 ? 9.914 -9.375 -3.336 1 98.81 113 LEU B CA 1
ATOM 2136 C C . LEU B 1 113 ? 10.227 -9.375 -1.844 1 98.81 113 LEU B C 1
ATOM 2138 O O . LEU B 1 113 ? 10.516 -10.422 -1.265 1 98.81 113 LEU B O 1
ATOM 2142 N N . ALA B 1 114 ? 10.219 -8.219 -1.229 1 98.88 114 ALA B N 1
ATOM 2143 C CA . ALA B 1 114 ? 10.461 -8.125 0.208 1 98.88 114 ALA B CA 1
ATOM 2144 C C . ALA B 1 114 ? 9.445 -8.961 0.989 1 98.88 114 ALA B C 1
ATOM 2146 O O . ALA B 1 114 ? 9.812 -9.68 1.924 1 98.88 114 ALA B O 1
ATOM 2147 N N . SER B 1 115 ? 8.195 -8.898 0.589 1 98.81 115 SER B N 1
ATOM 2148 C CA . SER B 1 115 ? 7.141 -9.672 1.246 1 98.81 115 SER B CA 1
ATOM 2149 C C . SER B 1 115 ? 7.34 -11.172 1.04 1 98.81 115 SER B C 1
ATOM 2151 O O . SER B 1 115 ? 7.168 -11.961 1.971 1 98.81 115 SER B O 1
ATOM 2153 N N . ALA B 1 116 ? 7.688 -11.508 -0.165 1 98.81 116 ALA B N 1
ATOM 2154 C CA . ALA B 1 116 ? 7.957 -12.914 -0.466 1 98.81 116 ALA B CA 1
ATOM 2155 C C . ALA B 1 116 ? 9.102 -13.445 0.388 1 98.81 116 ALA B C 1
ATOM 2157 O O . ALA B 1 116 ? 9.008 -14.547 0.941 1 98.81 116 ALA B O 1
ATOM 2158 N N . GLN B 1 117 ? 10.125 -12.68 0.504 1 98.56 117 GLN B N 1
ATOM 2159 C CA . GLN B 1 117 ? 11.312 -13.109 1.235 1 98.56 117 GLN B CA 1
ATOM 2160 C C . GLN B 1 117 ? 11.047 -13.164 2.736 1 98.56 117 GLN B C 1
ATOM 2162 O O . GLN B 1 117 ? 11.531 -14.062 3.428 1 98.56 117 GLN B O 1
ATOM 2167 N N . GLN B 1 118 ? 10.297 -12.195 3.199 1 98.06 118 GLN B N 1
ATOM 2168 C CA . GLN B 1 118 ? 9.93 -12.227 4.609 1 98.06 118 GLN B CA 1
ATOM 2169 C C . GLN B 1 118 ? 9.156 -13.5 4.953 1 98.06 118 GLN B C 1
ATOM 2171 O O . GLN B 1 118 ? 9.289 -14.023 6.059 1 98.06 118 GLN B O 1
ATOM 2176 N N . SER B 1 119 ? 8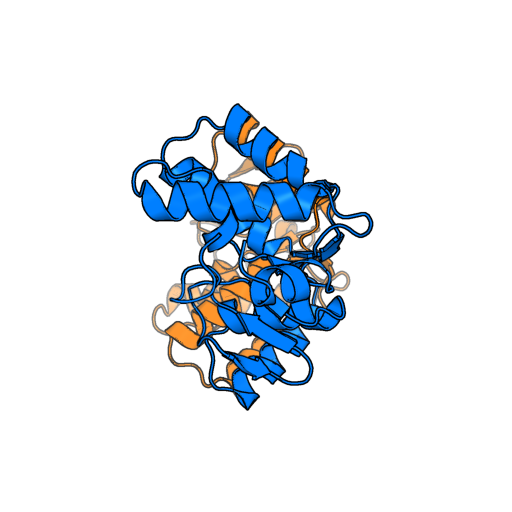.406 -14.016 4.039 1 97.94 119 SER B N 1
ATOM 2177 C CA . SER B 1 119 ? 7.594 -15.211 4.25 1 97.94 119 SER B CA 1
ATOM 2178 C C . SER B 1 119 ? 8.336 -16.469 3.824 1 97.94 119 SER B C 1
ATOM 2180 O O . SER B 1 119 ? 7.746 -17.547 3.721 1 97.94 119 SER B O 1
ATOM 2182 N N . HIS B 1 120 ? 9.562 -16.359 3.449 1 98.06 120 HIS B N 1
ATOM 2183 C CA . HIS B 1 120 ? 10.453 -17.469 3.111 1 98.06 120 HIS B CA 1
ATOM 2184 C C . HIS B 1 120 ? 9.961 -18.219 1.884 1 98.06 120 HIS B C 1
ATOM 2186 O O . HIS B 1 120 ? 10.039 -19.453 1.833 1 98.06 120 HIS B O 1
ATOM 2192 N N . CYS B 1 121 ? 9.438 -17.469 0.962 1 98.62 121 CYS B N 1
ATOM 2193 C CA . CYS B 1 121 ? 8.961 -18.078 -0.271 1 98.62 121 CYS B CA 1
ATOM 2194 C C . CYS B 1 121 ? 10.125 -18.422 -1.199 1 98.62 121 CYS B C 1
ATOM 2196 O O . CYS B 1 121 ? 10.984 -17.562 -1.449 1 98.62 121 CYS B O 1
ATOM 2198 N N . ALA B 1 122 ? 10.062 -19.547 -1.698 1 98.31 122 ALA B N 1
ATOM 2199 C CA . ALA B 1 122 ? 11.062 -19.969 -2.674 1 98.31 122 ALA B CA 1
ATOM 2200 C C . ALA B 1 122 ? 10.82 -19.312 -4.031 1 98.31 122 ALA B C 1
ATOM 2202 O O . ALA B 1 122 ? 11.766 -19.047 -4.777 1 98.31 122 ALA B O 1
ATOM 2203 N N . TYR B 1 123 ? 9.578 -19.047 -4.32 1 98.31 123 TYR B N 1
ATOM 2204 C CA . TYR B 1 123 ? 9.203 -18.516 -5.625 1 98.31 123 TYR B CA 1
ATOM 2205 C C . TYR B 1 123 ? 8.219 -17.375 -5.488 1 98.31 123 TYR B C 1
ATOM 2207 O O . TYR B 1 123 ? 7.387 -17.359 -4.574 1 98.31 123 TYR B O 1
ATOM 2215 N N . VAL B 1 124 ? 8.344 -16.438 -6.371 1 98.69 124 VAL B N 1
ATOM 2216 C CA . VAL B 1 124 ? 7.305 -15.445 -6.648 1 98.69 124 VAL B CA 1
ATOM 2217 C C . VAL B 1 124 ? 6.684 -15.711 -8.016 1 98.69 124 VAL B C 1
ATOM 2219 O O . VAL B 1 124 ? 7.387 -15.75 -9.031 1 98.69 124 VAL B O 1
ATOM 2222 N N . LEU B 1 125 ? 5.43 -16 -7.992 1 98.06 125 LEU B N 1
ATOM 2223 C CA . LEU B 1 125 ? 4.719 -16.172 -9.258 1 98.06 125 LEU B CA 1
ATOM 2224 C C . LEU B 1 125 ? 4.184 -14.836 -9.758 1 98.06 125 LEU B C 1
ATOM 2226 O O . LEU B 1 125 ? 3.305 -14.242 -9.133 1 98.06 125 LEU B O 1
ATOM 2230 N N . THR B 1 126 ? 4.75 -14.367 -10.805 1 97.94 126 THR B N 1
ATOM 2231 C CA . THR B 1 126 ? 4.402 -13.07 -11.383 1 97.94 126 THR B CA 1
ATOM 2232 C C . THR B 1 126 ? 4.746 -13.031 -12.867 1 97.94 126 THR B C 1
ATOM 2234 O O . THR B 1 126 ? 5.633 -13.758 -13.32 1 97.94 126 THR B O 1
ATOM 2237 N N . GLU B 1 127 ? 4.004 -12.227 -13.625 1 95.69 127 GLU B N 1
ATOM 2238 C CA . GLU B 1 127 ? 4.297 -12.023 -15.039 1 95.69 127 GLU B CA 1
ATOM 2239 C C . GLU B 1 127 ? 5.172 -10.789 -15.258 1 95.69 127 GLU B C 1
ATOM 2241 O O . GLU B 1 127 ? 5.762 -10.617 -16.328 1 95.69 127 GLU B O 1
ATOM 2246 N N . ASP B 1 128 ? 5.344 -9.914 -14.258 1 93.81 128 ASP B N 1
ATOM 2247 C CA . ASP B 1 128 ? 5.863 -8.562 -14.469 1 93.81 128 ASP B CA 1
ATOM 2248 C C . ASP B 1 128 ? 7.348 -8.492 -14.125 1 93.81 128 ASP B C 1
ATOM 2250 O O . ASP B 1 128 ? 7.949 -7.414 -14.172 1 93.81 128 ASP B O 1
ATOM 2254 N N . LEU B 1 129 ? 7.977 -9.555 -13.648 1 96.69 129 LEU B N 1
ATOM 2255 C CA . LEU B 1 129 ? 9.414 -9.625 -13.406 1 96.69 129 LEU B CA 1
ATOM 2256 C C . LEU B 1 129 ? 10.062 -10.672 -14.297 1 96.69 129 LEU B C 1
ATOM 2258 O O . LEU B 1 129 ? 9.375 -11.461 -14.945 1 96.69 129 LEU B O 1
ATOM 2262 N N . ASN B 1 130 ? 11.352 -10.664 -14.383 1 95.56 130 ASN B N 1
ATOM 2263 C CA . ASN B 1 130 ? 12.07 -11.555 -15.281 1 95.56 130 ASN B CA 1
ATOM 2264 C C . ASN B 1 130 ? 12.008 -13 -14.805 1 95.56 130 ASN B C 1
ATOM 2266 O O . ASN B 1 130 ? 12.523 -13.328 -13.734 1 95.56 130 ASN B O 1
ATOM 2270 N N . HIS B 1 131 ? 11.445 -13.789 -15.664 1 95.88 131 HIS B N 1
ATOM 2271 C CA . HIS B 1 131 ? 11.336 -15.211 -15.375 1 95.88 131 HIS B CA 1
ATOM 2272 C C . HIS B 1 131 ? 12.703 -15.828 -15.109 1 95.88 131 HIS B C 1
ATOM 2274 O O . HIS B 1 131 ? 13.648 -15.617 -15.875 1 95.88 131 HIS B O 1
ATOM 2280 N N . GLY B 1 132 ? 12.766 -16.531 -14.039 1 95.88 132 GLY B N 1
ATOM 2281 C CA . GLY B 1 132 ? 13.969 -17.281 -13.719 1 95.88 132 GLY B CA 1
ATOM 2282 C C . GLY B 1 132 ? 14.977 -16.484 -12.922 1 95.88 132 GLY B C 1
ATOM 2283 O O . GLY B 1 132 ? 15.938 -17.047 -12.391 1 95.88 132 GLY B O 1
ATOM 2284 N N . GLN B 1 133 ? 14.789 -15.195 -12.867 1 97.69 133 GLN B N 1
ATOM 2285 C CA . GLN B 1 133 ? 15.727 -14.359 -12.125 1 97.69 133 GLN B CA 1
ATOM 2286 C C . GLN B 1 133 ? 15.664 -14.664 -10.633 1 97.69 133 GLN B C 1
ATOM 2288 O O . GLN B 1 133 ? 14.578 -14.797 -10.062 1 97.69 133 GLN B O 1
ATOM 2293 N N . LYS B 1 134 ? 16.812 -14.797 -10.039 1 98.12 134 LYS B N 1
ATOM 2294 C CA . LYS B 1 134 ? 16.922 -15.062 -8.609 1 98.12 134 LYS B CA 1
ATOM 2295 C C . LYS B 1 134 ? 17.188 -13.781 -7.828 1 98.12 134 LYS B C 1
ATOM 2297 O O . LYS B 1 134 ? 18.031 -12.969 -8.219 1 98.12 134 LYS B O 1
ATOM 2302 N N . TYR B 1 135 ? 16.5 -13.57 -6.867 1 98 135 TYR B N 1
ATOM 2303 C CA . TYR B 1 135 ? 16.703 -12.516 -5.879 1 98 135 TYR B CA 1
ATOM 2304 C C . TYR B 1 135 ? 16.969 -13.102 -4.5 1 98 135 TYR B C 1
ATOM 2306 O O . TYR B 1 135 ? 16.031 -13.359 -3.734 1 98 135 TYR B O 1
ATOM 2314 N N . GLY B 1 136 ? 18.219 -13.281 -4.129 1 96 136 GLY B N 1
ATOM 2315 C CA . GLY B 1 136 ? 18.531 -14.07 -2.949 1 96 136 GLY B CA 1
ATOM 2316 C C . GLY B 1 136 ? 18.031 -15.5 -3.035 1 96 136 GLY B C 1
ATOM 2317 O O . GLY B 1 136 ? 18.344 -16.219 -3.994 1 96 136 GLY B O 1
ATOM 2318 N N . LYS B 1 137 ? 17.203 -15.883 -2.088 1 96.12 137 LYS B N 1
ATOM 2319 C CA . LYS B 1 137 ? 16.703 -17.25 -2.016 1 96.12 137 LYS B CA 1
ATOM 2320 C C . LYS B 1 137 ? 15.383 -17.391 -2.77 1 96.12 137 LYS B C 1
ATOM 2322 O O . LYS B 1 137 ? 14.82 -18.484 -2.852 1 96.12 137 LYS B O 1
ATOM 2327 N N . THR B 1 138 ? 14.898 -16.328 -3.328 1 98.31 138 THR B N 1
ATOM 2328 C CA . THR B 1 138 ? 13.609 -16.328 -4.008 1 98.31 138 THR B CA 1
ATOM 2329 C C . THR B 1 138 ? 13.797 -16.219 -5.52 1 98.31 138 THR B C 1
ATOM 2331 O O . THR B 1 138 ? 14.57 -15.383 -5.996 1 98.31 138 THR B O 1
ATOM 2334 N N . THR B 1 139 ? 13.117 -17.047 -6.285 1 98.19 139 THR B N 1
ATOM 2335 C CA . THR B 1 139 ? 13.188 -17.031 -7.742 1 98.19 139 THR B CA 1
ATOM 2336 C C . THR B 1 139 ? 11.867 -16.578 -8.344 1 98.19 139 THR B C 1
ATOM 2338 O O . THR B 1 139 ? 10.797 -16.984 -7.887 1 98.19 139 THR B O 1
ATOM 2341 N N . VAL B 1 140 ? 11.914 -15.766 -9.359 1 98.06 140 VAL B N 1
ATOM 2342 C CA . VAL B 1 140 ? 10.719 -15.305 -10.062 1 98.06 140 VAL B CA 1
ATOM 2343 C C . VAL B 1 140 ? 10.312 -16.328 -11.125 1 98.06 140 VAL B C 1
ATOM 2345 O O . VAL B 1 140 ? 11.148 -16.781 -11.906 1 98.06 140 VAL B O 1
ATOM 2348 N N . ILE B 1 141 ? 9.07 -16.672 -11.117 1 97.19 141 ILE B N 1
ATOM 2349 C CA . ILE B 1 141 ? 8.516 -17.578 -12.109 1 97.19 141 ILE B CA 1
ATOM 2350 C C . ILE B 1 141 ? 7.324 -16.922 -12.805 1 97.19 141 ILE B C 1
ATOM 2352 O O . ILE B 1 141 ? 6.41 -16.438 -12.141 1 97.19 141 ILE B O 1
ATOM 2356 N N . ASN B 1 142 ? 7.371 -16.781 -14.023 1 96.56 142 ASN B N 1
ATOM 2357 C CA . ASN B 1 142 ? 6.199 -16.484 -14.836 1 96.56 142 ASN B CA 1
ATOM 2358 C C . ASN B 1 142 ? 5.453 -17.75 -15.242 1 96.56 142 ASN B C 1
ATOM 2360 O O . ASN B 1 142 ? 5.906 -18.5 -16.109 1 96.56 142 ASN B O 1
ATOM 2364 N N . PRO B 1 143 ? 4.355 -17.953 -14.648 1 94.38 143 PRO B N 1
ATOM 2365 C CA . PRO B 1 143 ? 3.682 -19.234 -14.891 1 94.38 143 PRO B CA 1
ATOM 2366 C C . PRO B 1 143 ? 3.068 -19.328 -16.281 1 94.38 143 PRO B C 1
ATOM 2368 O O . PRO B 1 143 ? 2.592 -20.391 -16.688 1 94.38 143 PRO B O 1
ATOM 2371 N N . PHE B 1 144 ? 3.076 -18.234 -17.094 1 91.81 144 PHE B N 1
ATOM 2372 C CA . PHE B 1 144 ? 2.477 -18.219 -18.422 1 91.81 144 PHE B CA 1
ATOM 2373 C C . PHE B 1 144 ? 3.537 -18.438 -19.5 1 91.81 144 PHE B C 1
ATOM 2375 O O . PHE B 1 144 ? 3.225 -18.453 -20.688 1 91.81 144 PHE B O 1
ATOM 2382 N N . HIS B 1 145 ? 4.75 -18.406 -19.016 1 85.19 145 HIS B N 1
ATOM 2383 C CA . HIS B 1 145 ? 5.852 -18.688 -19.938 1 85.19 145 HIS B CA 1
ATOM 2384 C C . HIS B 1 145 ? 5.719 -20.078 -20.547 1 85.19 145 HIS B C 1
ATOM 2386 O O . HIS B 1 145 ? 5.156 -20.984 -19.922 1 85.19 145 HIS B O 1
ATOM 2392 N N . SER B 1 146 ? 6.305 -20.141 -21.781 1 75.62 146 SER B N 1
ATOM 2393 C CA . SER B 1 146 ? 6.277 -21.438 -22.453 1 75.62 146 SER B CA 1
ATOM 2394 C C . SER B 1 146 ? 6.902 -22.516 -21.578 1 75.62 146 SER B C 1
ATOM 2396 O O . SER B 1 146 ? 7.934 -22.297 -20.938 1 75.62 146 SER B O 1
ATOM 2398 N N . GLY B 1 147 ? 6.258 -23.672 -21.344 1 69.56 147 GLY B N 1
ATOM 2399 C CA . GLY B 1 147 ? 6.762 -24.781 -20.547 1 69.56 147 GLY B CA 1
ATOM 2400 C C . GLY B 1 147 ? 6.086 -24.922 -19.203 1 69.56 147 GLY B C 1
ATOM 2401 O O . GLY B 1 147 ? 6.297 -25.906 -18.484 1 69.56 147 GLY B O 1
ATOM 2402 N N . TYR B 1 148 ? 5.445 -23.828 -18.859 1 70.69 148 TYR B N 1
ATOM 2403 C CA . TYR B 1 148 ? 4.785 -23.891 -17.562 1 70.69 148 TYR B CA 1
ATOM 2404 C C . TYR B 1 148 ? 3.275 -24.047 -17.719 1 70.69 148 TYR B C 1
ATOM 2406 O O . TYR B 1 148 ? 2.529 -23.969 -16.734 1 70.69 148 TYR B O 1
ATOM 2414 N N . GLY B 1 149 ? 2.92 -24.188 -18.953 1 59.69 149 GLY B N 1
ATOM 2415 C CA . GLY B 1 149 ? 1.494 -24.297 -19.219 1 59.69 149 GLY B CA 1
ATOM 2416 C C . GLY B 1 149 ? 0.854 -25.484 -18.531 1 59.69 149 GLY B C 1
ATOM 2417 O O . GLY B 1 149 ? 1.522 -26.484 -18.25 1 59.69 149 GLY B O 1
ATOM 2418 N N . ALA B 1 150 ? -0.171 -25.109 -17.766 1 55 150 ALA B N 1
ATOM 2419 C CA . ALA B 1 150 ? -0.965 -26.203 -17.188 1 55 150 ALA B CA 1
ATOM 2420 C C . ALA B 1 150 ? -1.47 -27.141 -18.281 1 55 150 ALA B C 1
ATOM 2422 O O . ALA B 1 150 ? -1.642 -26.734 -19.438 1 55 150 ALA B O 1
#

Sequence (300 aa):
MNDRLRDIVNAEVFIDTNILFYGVNIANAEKYAQAGALLELLWQKASLPSISTQVLQEFYVTLIRNKVKIDEAQKIVKDYYVWNVVPTDTKIIDEAFQIQKRYVLSFWDSLVLASAQQSHCAYVLTEDLNHGQKYGKTTVINPFHSGYGAMNDRLRDIVNAEVFIDTNILFYGVNIANAEKYAQAGALLELLWQKASLPSISTQVLQEFYVTLIRNKVKIDEAQKIVKDYYVWNVVPTDTKIIDEAFQIQKRYVLSFWDSLVLASAQQSHCAYVLTEDLNHGQKYGKTTVINPFHSGYGA

Radius of gyration: 20.73 Å; Cα contacts (8 Å, |Δi|>4): 501; chains: 2; bounding box: 41×62×45 Å